Protein AF-A0A7S4T4J8-F1 (afdb_monomer)

Sequence (361 aa):
DRQTDRQGTCVLRQTPSAHAAMPSTQPLPSDLHEVLRLCRAPAPPPDGAPTLLSGGAWGVDAAFDAAMARYAPHGRCIHWSLEGCRGYAARPGGRVAVPEHLLAGLGDPHLKAAARQLRQSTPRTPDVLGLFRRNVLQALWAEAMFVVTWEDPQAAYPLRIGGGTKWAAQVYANRFQPLGAEPAESCRLWFYEVNSATWKRWEPLEQLWRDLEGPPLLQPGLTFAGIGTQTPPEHAVAAIDGLLASQSATHGRPQEQPSQGHPAPGTGCCGSAARGGDCLADAAAAGLCLARPAPRVADERLRRPADRAPGAGSCGGSAGGPDGRADAGGAGPRLPGPALSPDERPRRRWGRKSEAASTTG

Structure (mmCIF, N/CA/C/O backbone):
data_AF-A0A7S4T4J8-F1
#
_entry.id   AF-A0A7S4T4J8-F1
#
loop_
_atom_site.group_PDB
_atom_site.id
_atom_site.type_symbol
_atom_site.label_atom_id
_atom_site.label_alt_id
_atom_site.label_comp_id
_atom_site.label_asym_id
_atom_site.label_entity_id
_atom_site.label_seq_id
_atom_site.pdbx_PDB_ins_code
_atom_site.Cartn_x
_atom_site.Cartn_y
_atom_site.Cartn_z
_atom_site.occupancy
_atom_site.B_iso_or_equiv
_atom_site.auth_seq_id
_atom_site.auth_comp_id
_atom_site.auth_asym_id
_atom_site.auth_atom_id
_atom_site.pdbx_PDB_model_num
ATOM 1 N N . ASP A 1 1 ? 12.096 -27.253 -23.076 1.00 37.78 1 ASP A N 1
ATOM 2 C CA . ASP A 1 1 ? 13.255 -28.044 -22.606 1.00 37.78 1 ASP A CA 1
ATOM 3 C C . ASP A 1 1 ? 13.697 -27.646 -21.210 1.00 37.78 1 ASP A C 1
ATOM 5 O O . ASP A 1 1 ? 13.989 -26.478 -20.965 1.00 37.78 1 ASP A O 1
ATOM 9 N N . ARG A 1 2 ? 13.665 -28.601 -20.271 1.00 32.47 2 ARG A N 1
ATOM 10 C CA . ARG A 1 2 ? 14.032 -28.404 -18.860 1.00 32.47 2 ARG A CA 1
ATOM 11 C C . ARG A 1 2 ? 15.468 -28.875 -18.642 1.00 32.47 2 ARG A C 1
ATOM 13 O O . ARG A 1 2 ? 15.774 -30.024 -18.932 1.00 32.47 2 ARG A O 1
ATOM 20 N N . GLN A 1 3 ? 16.308 -28.015 -18.079 1.00 33.06 3 GLN A N 1
ATOM 21 C CA . GLN A 1 3 ? 17.607 -28.401 -17.537 1.00 33.06 3 GLN A CA 1
ATOM 22 C C . GLN A 1 3 ? 17.722 -27.781 -16.143 1.00 33.06 3 GLN A C 1
ATOM 24 O O . GLN A 1 3 ? 17.681 -26.563 -15.994 1.00 33.06 3 GLN A O 1
ATOM 29 N N . THR A 1 4 ? 17.767 -28.630 -15.123 1.00 31.08 4 THR A N 1
ATOM 30 C CA . THR A 1 4 ? 18.022 -28.263 -13.726 1.00 31.08 4 THR A CA 1
ATOM 31 C C . THR A 1 4 ? 19.523 -28.318 -13.470 1.00 31.08 4 THR A C 1
ATOM 33 O O . THR A 1 4 ? 20.151 -29.327 -13.793 1.00 31.08 4 THR A O 1
ATOM 36 N N . ASP A 1 5 ? 20.098 -27.262 -12.892 1.00 42.25 5 ASP A N 1
ATOM 37 C CA . ASP A 1 5 ? 21.466 -27.313 -12.368 1.00 42.25 5 ASP A CA 1
ATOM 38 C C . ASP A 1 5 ? 21.504 -27.985 -10.980 1.00 42.25 5 ASP A C 1
ATOM 40 O O . ASP A 1 5 ? 20.480 -28.136 -10.305 1.00 42.25 5 ASP A O 1
ATOM 44 N N . ARG A 1 6 ? 22.701 -28.427 -10.576 1.00 39.03 6 ARG A N 1
ATOM 45 C CA . ARG A 1 6 ? 22.960 -29.232 -9.370 1.00 39.03 6 ARG A CA 1
ATOM 46 C C . ARG A 1 6 ? 22.855 -28.470 -8.035 1.00 39.03 6 ARG A C 1
ATOM 48 O O . ARG A 1 6 ? 23.103 -29.080 -7.001 1.00 39.03 6 ARG A O 1
ATOM 55 N N . GLN A 1 7 ? 22.503 -27.185 -8.019 1.00 40.62 7 GLN A N 1
ATOM 56 C CA . GLN A 1 7 ? 22.444 -26.360 -6.803 1.00 40.62 7 GLN A CA 1
ATOM 57 C C . GLN A 1 7 ? 21.027 -25.931 -6.402 1.00 40.62 7 GLN A C 1
ATOM 59 O O . GLN A 1 7 ? 20.854 -25.277 -5.376 1.00 40.62 7 GLN A O 1
ATOM 64 N N . GLY A 1 8 ? 19.989 -26.303 -7.158 1.00 36.88 8 GLY A N 1
ATOM 65 C CA . GLY A 1 8 ? 18.605 -25.957 -6.801 1.00 36.88 8 GLY A CA 1
ATOM 66 C C . GLY A 1 8 ? 18.283 -24.458 -6.911 1.00 36.88 8 GLY A C 1
ATOM 67 O O . GLY A 1 8 ? 17.186 -24.036 -6.546 1.00 36.88 8 GLY A O 1
ATOM 68 N N . THR A 1 9 ? 19.198 -23.653 -7.454 1.00 33.94 9 THR A N 1
ATOM 69 C CA . THR A 1 9 ? 18.973 -22.249 -7.803 1.00 33.94 9 THR A CA 1
ATOM 70 C C . THR A 1 9 ? 18.298 -22.157 -9.168 1.00 33.94 9 THR A C 1
ATOM 72 O O . THR A 1 9 ? 18.858 -22.520 -10.200 1.00 33.94 9 THR A O 1
ATOM 75 N N . CYS A 1 10 ? 17.053 -21.682 -9.177 1.00 37.53 10 CYS A N 1
ATOM 76 C CA . CYS A 1 10 ? 16.269 -21.504 -10.393 1.00 37.53 10 CYS A CA 1
ATOM 77 C C . CYS A 1 10 ? 16.721 -20.236 -11.127 1.00 37.53 10 CYS A C 1
ATOM 79 O O . CYS A 1 10 ? 16.329 -19.130 -10.763 1.00 37.53 10 CYS A O 1
ATOM 81 N N . VAL A 1 11 ? 17.512 -20.398 -12.186 1.00 38.31 11 VAL A N 1
ATOM 82 C CA . VAL A 1 11 ? 17.754 -19.335 -13.166 1.00 38.31 11 VAL A CA 1
ATOM 83 C C . VAL A 1 11 ? 16.512 -19.229 -14.053 1.00 38.31 11 VAL A C 1
ATOM 85 O O . VAL A 1 11 ? 16.145 -20.187 -14.736 1.00 38.31 11 VAL A O 1
ATOM 88 N N . LEU A 1 12 ? 15.839 -18.076 -14.029 1.00 44.03 12 LEU A N 1
ATOM 89 C CA . LEU A 1 12 ? 14.790 -17.731 -14.990 1.00 44.03 12 LEU A CA 1
ATOM 90 C C . LEU A 1 12 ? 15.399 -17.770 -16.398 1.00 44.03 12 LEU A C 1
ATOM 92 O O . LEU A 1 12 ? 16.102 -16.849 -16.809 1.00 44.03 12 LEU A O 1
ATOM 96 N N . ARG A 1 13 ? 15.136 -18.841 -17.158 1.00 38.84 13 ARG A N 1
ATOM 97 C CA . ARG A 1 13 ? 15.303 -18.790 -18.612 1.00 38.84 13 ARG A CA 1
ATOM 98 C C . ARG A 1 13 ? 14.239 -17.837 -19.135 1.00 38.84 13 ARG A C 1
ATOM 100 O O . ARG A 1 13 ? 13.079 -18.218 -19.265 1.00 38.84 13 ARG A O 1
ATOM 107 N N . GLN A 1 14 ? 14.650 -16.605 -19.416 1.00 45.09 14 GLN A N 1
ATOM 108 C CA . GLN A 1 14 ? 13.909 -15.724 -20.301 1.00 45.09 14 GLN A CA 1
ATOM 109 C C . GLN A 1 14 ? 13.773 -16.458 -21.636 1.00 45.09 14 GLN A C 1
ATOM 111 O O . GLN A 1 14 ? 14.738 -16.607 -22.385 1.00 45.09 14 GLN A O 1
ATOM 116 N N . THR A 1 15 ? 12.587 -16.982 -21.925 1.00 40.97 15 THR A N 1
ATOM 117 C CA . THR A 1 15 ? 12.214 -17.212 -23.316 1.00 40.97 15 THR A CA 1
ATOM 118 C C . THR A 1 15 ? 12.241 -15.845 -23.993 1.00 40.97 15 THR A C 1
ATOM 120 O O . THR A 1 15 ? 11.668 -14.915 -23.417 1.00 40.97 15 THR A O 1
ATOM 123 N N . PRO A 1 16 ? 12.890 -15.680 -25.159 1.00 37.53 16 PRO A N 1
ATOM 124 C CA . PRO A 1 16 ? 12.732 -14.474 -25.954 1.00 37.53 16 PRO A CA 1
ATOM 125 C C . PRO A 1 16 ? 11.260 -14.412 -26.358 1.00 37.53 16 PRO A C 1
ATOM 127 O O . PRO A 1 16 ? 10.821 -15.036 -27.320 1.00 37.53 16 PRO A O 1
ATOM 130 N N . SER A 1 17 ? 10.473 -13.739 -25.524 1.00 42.75 17 SER A N 1
ATOM 131 C CA . SER A 1 17 ? 9.099 -13.403 -25.822 1.00 42.75 17 SER A CA 1
ATOM 132 C C . SER A 1 17 ? 9.178 -12.499 -27.037 1.00 42.75 17 SER A C 1
ATOM 134 O O . SER A 1 17 ? 9.844 -11.460 -26.998 1.00 42.75 17 SER A O 1
ATOM 136 N N . ALA A 1 18 ? 8.557 -12.931 -28.131 1.00 40.94 18 ALA A N 1
ATOM 137 C CA . ALA A 1 18 ? 8.296 -12.105 -29.293 1.00 40.94 18 ALA A CA 1
ATOM 138 C C . ALA A 1 18 ? 7.313 -10.999 -28.875 1.00 40.94 18 ALA A C 1
ATOM 140 O O . ALA A 1 18 ? 6.140 -11.004 -29.235 1.00 40.94 18 ALA A O 1
ATOM 141 N N . HIS A 1 19 ? 7.779 -10.064 -28.049 1.00 46.22 19 HIS A N 1
ATOM 142 C CA . HIS A 1 19 ? 7.088 -8.823 -27.789 1.00 46.22 19 HIS A CA 1
ATOM 143 C C . HIS A 1 19 ? 7.192 -8.021 -29.076 1.00 46.22 19 HIS A C 1
ATOM 145 O O . HIS A 1 19 ? 8.169 -7.312 -29.310 1.00 46.22 19 HIS A O 1
ATOM 151 N N . ALA A 1 20 ? 6.173 -8.159 -29.925 1.00 45.38 20 ALA A N 1
ATOM 152 C CA . ALA A 1 20 ? 5.811 -7.097 -30.839 1.00 45.38 20 ALA A CA 1
ATOM 153 C C . ALA A 1 20 ? 5.780 -5.816 -30.000 1.00 45.38 20 ALA A C 1
ATOM 155 O O . ALA A 1 20 ? 4.961 -5.691 -29.085 1.00 45.38 20 ALA A O 1
ATOM 156 N N . ALA A 1 21 ? 6.750 -4.930 -30.230 1.00 48.53 21 ALA A N 1
ATOM 157 C CA . ALA A 1 21 ? 6.766 -3.621 -29.613 1.00 48.53 21 ALA A CA 1
ATOM 158 C C . ALA A 1 21 ? 5.431 -2.970 -29.977 1.00 48.53 21 ALA A C 1
ATOM 160 O O . ALA A 1 21 ? 5.180 -2.670 -31.144 1.00 48.53 21 ALA A O 1
ATOM 161 N N . MET A 1 22 ? 4.540 -2.844 -28.992 1.00 49.28 22 MET A N 1
ATOM 162 C CA . MET A 1 22 ? 3.308 -2.090 -29.164 1.00 49.28 22 MET A CA 1
ATOM 163 C C . MET A 1 22 ? 3.699 -0.703 -29.687 1.00 49.28 22 MET A C 1
ATOM 165 O O . MET A 1 22 ? 4.666 -0.122 -29.179 1.00 49.28 22 MET A O 1
ATOM 169 N N . PRO A 1 23 ? 3.005 -0.175 -30.707 1.00 49.34 23 PRO A N 1
ATOM 170 C CA . PRO A 1 23 ? 3.284 1.157 -31.210 1.00 49.34 23 PRO A CA 1
ATOM 171 C C . PRO A 1 23 ? 3.211 2.147 -30.043 1.00 49.34 23 PRO A C 1
ATOM 173 O O . PRO A 1 23 ? 2.232 2.182 -29.299 1.00 49.34 23 PRO A O 1
ATOM 176 N N . SER A 1 24 ? 4.289 2.914 -29.888 1.00 58.78 24 SER A N 1
ATOM 177 C CA . SER A 1 24 ? 4.628 3.850 -28.803 1.00 58.78 24 SER A CA 1
ATOM 178 C C . SER A 1 24 ? 3.609 4.986 -28.549 1.00 58.78 24 SER A C 1
ATOM 180 O O . SER A 1 24 ? 3.944 5.977 -27.906 1.00 58.78 24 SER A O 1
ATOM 182 N N . THR A 1 25 ? 2.388 4.903 -29.074 1.00 71.19 25 THR A N 1
ATOM 183 C CA . THR A 1 25 ? 1.441 6.021 -29.162 1.00 71.19 25 THR A CA 1
ATOM 184 C C . THR A 1 25 ? 0.118 5.799 -28.440 1.00 71.19 25 THR A C 1
ATOM 186 O O . THR A 1 25 ? -0.669 6.740 -28.367 1.00 71.19 25 THR A O 1
ATOM 189 N N . GLN A 1 26 ? -0.161 4.609 -27.896 1.00 74.94 26 GLN A N 1
ATOM 190 C CA . GLN A 1 26 ? -1.376 4.449 -27.095 1.00 74.94 26 GLN A CA 1
ATOM 191 C C . GLN A 1 26 ? -1.215 5.143 -25.733 1.00 74.94 26 GLN A C 1
ATOM 193 O O . GLN A 1 26 ? -0.198 4.928 -25.065 1.00 74.94 26 GLN A O 1
ATOM 198 N N . PRO A 1 27 ? -2.182 5.985 -25.321 1.00 85.94 27 PRO A N 1
ATOM 199 C CA . PRO A 1 27 ? -2.149 6.615 -24.009 1.00 85.94 27 PRO A CA 1
ATOM 200 C C . PRO A 1 27 ? -2.175 5.544 -22.915 1.00 85.94 27 PRO A C 1
ATOM 202 O O . PRO A 1 27 ? -2.799 4.493 -23.069 1.00 85.94 27 PRO A O 1
ATOM 205 N N . LEU A 1 28 ? -1.470 5.806 -21.813 1.00 89.19 28 LEU A N 1
ATOM 206 C CA . LEU A 1 28 ? -1.550 4.946 -20.636 1.00 89.19 28 LEU A CA 1
ATOM 207 C C . LEU A 1 28 ? -2.950 5.048 -20.022 1.00 89.19 28 LEU A C 1
ATOM 209 O O . LEU A 1 28 ? -3.524 6.140 -20.026 1.00 89.19 28 LEU A O 1
ATOM 213 N N . PRO A 1 29 ? -3.478 3.941 -19.478 1.00 92.31 29 PRO A N 1
ATOM 214 C CA . PRO A 1 29 ? -4.808 3.937 -18.902 1.00 92.31 29 PRO A CA 1
ATOM 215 C C . PRO A 1 29 ? -4.882 4.869 -17.692 1.00 92.31 29 PRO A C 1
ATOM 217 O O . PRO A 1 29 ? -3.972 4.881 -16.857 1.00 92.31 29 PRO A O 1
ATOM 220 N N . SER A 1 30 ? -5.961 5.645 -17.598 1.00 90.31 30 SER A N 1
ATOM 221 C CA . SER A 1 30 ? -6.116 6.668 -16.553 1.00 90.31 30 SER A CA 1
ATOM 222 C C . SER A 1 30 ? -6.808 6.166 -15.288 1.00 90.31 30 SER A C 1
ATOM 224 O O . SER A 1 30 ? -6.701 6.805 -14.244 1.00 90.31 30 SER A O 1
ATOM 226 N N . ASP A 1 31 ? -7.502 5.028 -15.355 1.00 93.31 31 ASP A N 1
ATOM 227 C CA . ASP A 1 31 ? -8.278 4.491 -14.238 1.00 93.31 31 ASP A CA 1
ATOM 228 C C . ASP A 1 31 ? -8.208 2.957 -14.116 1.00 93.31 31 ASP A C 1
ATOM 230 O O . ASP A 1 31 ? -7.714 2.238 -14.992 1.00 93.31 31 ASP A O 1
ATOM 234 N N . LEU A 1 32 ? -8.706 2.457 -12.981 1.00 93.56 32 LEU A N 1
ATOM 235 C CA . LEU A 1 32 ? -8.705 1.037 -12.638 1.00 93.56 32 LEU A CA 1
ATOM 236 C C . LEU A 1 32 ? -9.533 0.184 -13.610 1.00 93.56 32 LEU A C 1
ATOM 238 O O . LEU A 1 32 ? -9.128 -0.934 -13.928 1.00 93.56 32 LEU A O 1
ATOM 242 N N . HIS A 1 33 ? -10.681 0.676 -14.081 1.00 93.88 33 HIS A N 1
ATOM 243 C CA . HIS A 1 33 ? -11.556 -0.085 -14.976 1.00 93.88 33 HIS A CA 1
ATOM 244 C C . HIS A 1 33 ? -10.876 -0.317 -16.319 1.00 93.88 33 HIS A C 1
ATOM 246 O O . HIS A 1 33 ? -10.917 -1.428 -16.853 1.00 93.88 33 HIS A O 1
ATOM 252 N N . GLU A 1 34 ? -10.202 0.706 -16.841 1.00 94.44 34 GLU A N 1
ATOM 253 C CA . GLU A 1 34 ? -9.448 0.591 -18.078 1.00 94.44 34 GLU A CA 1
ATOM 254 C C . GLU A 1 34 ? -8.291 -0.405 -17.946 1.00 94.44 34 GLU A C 1
ATOM 256 O O . GLU A 1 34 ? -8.119 -1.263 -18.816 1.00 94.44 34 GLU A O 1
ATOM 261 N N . VAL A 1 35 ? -7.546 -0.371 -16.837 1.00 93.94 35 VAL A N 1
ATOM 262 C CA . VAL A 1 35 ? -6.476 -1.349 -16.586 1.00 93.94 35 VAL A CA 1
ATOM 263 C C . VAL A 1 35 ? -7.014 -2.767 -16.494 1.00 93.94 35 VAL A C 1
ATOM 265 O O . VAL A 1 35 ? -6.452 -3.671 -17.115 1.00 93.94 35 VAL A O 1
ATOM 268 N N . LEU A 1 36 ? -8.109 -2.980 -15.763 1.00 94.69 36 LEU A N 1
ATOM 269 C CA . LEU A 1 36 ? -8.725 -4.300 -15.653 1.00 94.69 36 LEU A CA 1
ATOM 270 C C . LEU A 1 36 ? -9.206 -4.796 -17.018 1.00 94.69 36 LEU A C 1
ATOM 272 O O . LEU A 1 36 ? -8.927 -5.939 -17.375 1.00 94.69 36 LEU A O 1
ATOM 276 N N . ARG A 1 37 ? -9.816 -3.926 -17.831 1.00 95.25 37 ARG A N 1
ATOM 277 C CA . ARG A 1 37 ? -10.210 -4.239 -19.211 1.00 95.25 37 ARG A CA 1
ATOM 278 C C . ARG A 1 37 ? -9.008 -4.655 -20.063 1.00 95.25 37 ARG A C 1
ATOM 280 O O . ARG A 1 37 ? -9.075 -5.681 -20.740 1.00 95.25 37 ARG A O 1
ATOM 287 N N . LEU A 1 38 ? -7.906 -3.903 -20.017 1.00 93.25 38 LEU A N 1
ATOM 288 C CA . LEU A 1 38 ? -6.674 -4.221 -20.752 1.00 93.25 38 LEU A CA 1
ATOM 289 C C . LEU A 1 38 ? -6.037 -5.538 -20.282 1.00 93.25 38 LEU A C 1
ATOM 291 O O . LEU A 1 38 ? -5.516 -6.296 -21.099 1.00 93.25 38 LEU A O 1
ATOM 295 N N . CYS A 1 39 ? -6.143 -5.852 -18.989 1.00 92.06 39 CYS A N 1
ATOM 296 C CA . CYS A 1 39 ? -5.683 -7.117 -18.411 1.00 92.06 39 CYS A CA 1
ATOM 297 C C . CYS A 1 39 ? -6.692 -8.269 -18.574 1.00 92.06 39 CYS A C 1
ATOM 299 O O . CYS A 1 39 ? -6.427 -9.375 -18.104 1.00 92.06 39 CYS A O 1
ATOM 301 N N . ARG A 1 40 ? -7.848 -8.032 -19.215 1.00 93.56 40 ARG A N 1
ATOM 302 C CA . ARG A 1 40 ? -8.964 -8.993 -19.338 1.00 93.56 40 ARG A CA 1
ATOM 303 C C . ARG A 1 40 ? -9.450 -9.527 -17.985 1.00 93.56 40 ARG A C 1
ATOM 305 O O . ARG A 1 40 ? -9.880 -10.672 -17.872 1.00 93.56 40 ARG A O 1
ATOM 312 N N . ALA A 1 41 ? -9.372 -8.690 -16.959 1.00 91.69 41 ALA A N 1
ATOM 313 C CA . ALA A 1 41 ? -9.894 -8.961 -15.635 1.00 91.69 41 ALA A CA 1
ATOM 314 C C . ALA A 1 41 ? -11.319 -8.398 -15.511 1.00 91.69 41 ALA A C 1
ATOM 316 O O . ALA A 1 41 ? -11.619 -7.350 -16.088 1.00 91.69 41 ALA A O 1
ATOM 317 N N . PRO A 1 42 ? -12.213 -9.052 -14.751 1.00 89.00 42 PRO A N 1
ATOM 318 C CA . PRO A 1 42 ? -13.559 -8.524 -14.581 1.00 89.00 42 PRO A CA 1
ATOM 319 C C . PRO A 1 42 ? -13.538 -7.195 -13.801 1.00 89.00 42 PRO A C 1
ATOM 321 O O . PRO A 1 42 ? -12.675 -6.998 -12.945 1.00 89.00 42 PRO A O 1
ATOM 324 N N . ALA A 1 43 ? -14.489 -6.298 -14.065 1.00 88.56 43 ALA A N 1
ATOM 325 C CA . ALA A 1 43 ? -14.596 -4.999 -13.388 1.00 88.56 43 ALA A CA 1
ATOM 326 C C . ALA A 1 43 ? -14.864 -5.150 -11.875 1.00 88.56 43 ALA A C 1
ATOM 328 O O . ALA A 1 43 ? -15.374 -6.199 -11.478 1.00 88.56 43 ALA A O 1
ATOM 329 N N . PRO A 1 44 ? -14.543 -4.157 -11.024 1.00 85.69 44 PRO A N 1
ATOM 330 C CA . PRO A 1 44 ? -14.920 -4.172 -9.610 1.00 85.69 44 PRO A CA 1
ATOM 331 C C . PRO A 1 44 ? -16.440 -4.379 -9.433 1.00 85.69 44 PRO A C 1
ATOM 333 O O . PRO A 1 44 ? -17.206 -4.079 -10.352 1.00 85.69 44 PRO A O 1
ATOM 336 N N . PRO A 1 45 ? -16.893 -4.937 -8.296 1.00 85.81 45 PRO A N 1
ATOM 337 C CA . PRO A 1 45 ? -18.316 -5.124 -8.035 1.00 85.81 45 PRO A CA 1
ATOM 338 C C . PRO A 1 45 ? -19.056 -3.771 -8.076 1.00 85.81 45 PRO A C 1
ATOM 340 O O . PRO A 1 45 ? -18.557 -2.803 -7.503 1.00 85.81 45 PRO A O 1
ATOM 343 N N . PRO A 1 46 ? -20.231 -3.690 -8.728 1.00 72.62 46 PRO A N 1
ATOM 344 C CA . PRO A 1 46 ? -20.991 -2.442 -8.844 1.00 72.62 46 PRO A CA 1
ATOM 345 C C . PRO A 1 46 ? -21.677 -2.009 -7.531 1.00 72.62 46 PRO A C 1
ATOM 347 O O . PRO A 1 46 ? -22.046 -0.845 -7.397 1.00 72.62 46 PRO A O 1
ATOM 350 N N . ASP A 1 47 ? -21.816 -2.916 -6.555 1.00 69.62 47 ASP A N 1
ATOM 351 C CA . ASP A 1 47 ? -22.771 -2.787 -5.446 1.00 69.62 47 ASP A CA 1
ATOM 352 C C . ASP A 1 47 ? -22.105 -2.689 -4.070 1.00 69.62 47 ASP A C 1
ATOM 354 O O . ASP A 1 47 ? -22.056 -3.691 -3.363 1.00 69.62 47 ASP A O 1
ATOM 358 N N . GLY A 1 48 ? -21.596 -1.518 -3.659 1.00 80.00 48 GLY A N 1
ATOM 359 C CA . GLY A 1 48 ? -21.243 -1.218 -2.251 1.00 80.00 48 GLY A CA 1
ATOM 360 C C . GLY A 1 48 ? -20.332 -2.231 -1.530 1.00 80.00 48 GLY A C 1
ATOM 361 O O . GLY A 1 48 ? -20.152 -2.161 -0.314 1.00 80.00 48 GLY A O 1
ATOM 362 N N . ALA A 1 49 ? -19.755 -3.178 -2.263 1.00 89.94 49 ALA A N 1
ATOM 363 C CA . ALA A 1 49 ? -18.992 -4.293 -1.759 1.00 89.94 49 ALA A CA 1
ATOM 364 C C . ALA A 1 49 ? -17.518 -3.907 -1.832 1.00 89.94 49 ALA A C 1
ATOM 366 O O . ALA A 1 49 ? -17.068 -3.369 -2.847 1.00 89.94 49 ALA A O 1
ATOM 367 N N . PRO A 1 50 ? -16.746 -4.158 -0.768 1.00 94.06 50 PRO A N 1
ATOM 368 C CA . PRO A 1 50 ? -15.369 -3.709 -0.728 1.00 94.06 50 PRO A CA 1
ATOM 369 C C . PRO A 1 50 ? -14.526 -4.428 -1.785 1.00 94.06 50 PRO A C 1
ATOM 371 O O . PRO A 1 50 ? -14.737 -5.608 -2.086 1.00 94.06 50 PRO A O 1
ATOM 374 N N . THR A 1 51 ? -13.525 -3.724 -2.309 1.00 96.06 51 THR A N 1
ATOM 375 C CA . THR A 1 51 ? -12.535 -4.287 -3.232 1.00 96.06 51 THR A CA 1
ATOM 376 C C . THR A 1 51 ? -11.145 -4.216 -2.616 1.00 96.06 51 THR A C 1
ATOM 378 O O . THR A 1 51 ? -10.637 -3.134 -2.353 1.00 96.06 51 THR A O 1
ATOM 381 N N . LEU A 1 52 ? -10.499 -5.364 -2.420 1.00 97.44 52 LEU A N 1
ATOM 382 C CA . LEU A 1 52 ? -9.108 -5.463 -1.987 1.00 97.44 52 LEU A CA 1
ATOM 383 C C . LEU A 1 52 ? -8.166 -5.459 -3.199 1.00 97.44 52 LEU A C 1
ATOM 385 O O . LEU A 1 52 ? -8.203 -6.374 -4.020 1.00 97.44 52 LEU A O 1
ATOM 389 N N . LEU A 1 53 ? -7.251 -4.494 -3.252 1.00 97.75 53 LEU A N 1
ATOM 390 C CA . LEU A 1 53 ? -6.095 -4.456 -4.145 1.00 97.75 53 LEU A CA 1
ATOM 391 C C . LEU A 1 53 ? -4.869 -5.044 -3.426 1.00 97.75 53 LEU A C 1
ATOM 393 O O . LEU A 1 53 ? -4.316 -4.473 -2.485 1.00 97.75 53 LEU A O 1
ATOM 397 N N . SER A 1 54 ? -4.419 -6.205 -3.879 1.00 96.62 54 SER A N 1
ATOM 398 C CA . SER A 1 54 ? -3.333 -6.984 -3.278 1.00 96.62 54 SER A CA 1
ATOM 399 C C . SER A 1 54 ? -2.358 -7.431 -4.377 1.00 96.62 54 SER A C 1
ATOM 401 O O . SER A 1 54 ? -2.663 -7.289 -5.559 1.00 96.62 54 SER A O 1
ATOM 403 N N . GLY A 1 55 ? -1.177 -7.961 -4.054 1.00 94.88 55 GLY A N 1
ATOM 404 C CA . GLY A 1 55 ? -0.421 -8.757 -5.036 1.00 94.88 55 GLY A CA 1
ATOM 405 C C . GLY A 1 55 ? -0.447 -10.248 -4.777 1.00 94.88 55 GLY A C 1
ATOM 406 O O . GLY A 1 55 ? 0.253 -10.998 -5.455 1.00 94.88 55 GLY A O 1
ATOM 407 N N . GLY A 1 56 ? -1.240 -10.684 -3.798 1.00 93.38 56 GLY A N 1
ATOM 408 C CA . GLY A 1 56 ? -1.475 -12.093 -3.510 1.00 93.38 56 GLY A CA 1
ATOM 409 C C . GLY A 1 56 ? -0.234 -12.846 -3.038 1.00 93.38 56 GLY A C 1
ATOM 410 O O . GLY A 1 56 ? -0.172 -14.064 -3.197 1.00 93.38 56 GLY A O 1
ATOM 411 N N . ALA A 1 57 ? 0.762 -12.140 -2.497 1.00 93.25 57 ALA A N 1
ATOM 412 C CA . ALA A 1 57 ? 1.944 -12.753 -1.904 1.00 93.25 57 ALA A CA 1
ATOM 413 C C . ALA A 1 57 ? 1.622 -13.423 -0.553 1.00 93.25 57 ALA A C 1
ATOM 415 O O . ALA A 1 57 ? 0.534 -13.275 0.002 1.00 93.25 57 ALA A O 1
ATOM 416 N N . TRP A 1 58 ? 2.591 -14.152 -0.003 1.00 94.38 58 TRP A N 1
ATOM 417 C CA . TRP A 1 58 ? 2.533 -14.629 1.381 1.00 94.38 58 TRP A CA 1
ATOM 418 C C . TRP A 1 58 ? 2.515 -13.471 2.390 1.00 94.38 58 TRP A C 1
ATOM 420 O O . TRP A 1 58 ? 2.951 -12.357 2.091 1.00 94.38 58 TRP A O 1
ATOM 430 N N . GLY A 1 59 ? 2.064 -13.765 3.609 1.00 96.50 59 GLY A N 1
ATOM 431 C CA . GLY A 1 59 ? 2.031 -12.814 4.715 1.00 96.50 59 GLY A CA 1
ATOM 432 C C . GLY A 1 59 ? 0.802 -11.920 4.677 1.00 96.50 59 GLY A C 1
ATOM 433 O O . GLY A 1 59 ? -0.317 -12.415 4.573 1.00 96.50 59 GLY A O 1
ATOM 434 N N . VAL A 1 60 ? 1.007 -10.607 4.781 1.00 97.94 60 VAL A N 1
ATOM 435 C CA . VAL A 1 60 ? -0.086 -9.629 4.905 1.00 97.94 60 VAL A CA 1
ATOM 436 C C . VAL A 1 60 ? -1.047 -9.665 3.713 1.00 97.94 60 VAL A C 1
ATOM 438 O O . VAL A 1 60 ? -2.257 -9.629 3.919 1.00 97.94 60 VAL A O 1
ATOM 441 N N . ASP A 1 61 ? -0.542 -9.813 2.485 1.00 97.31 61 ASP A N 1
ATOM 442 C CA . ASP A 1 61 ? -1.375 -9.920 1.278 1.00 97.31 61 ASP A CA 1
ATOM 443 C C . ASP A 1 61 ? -2.370 -11.100 1.371 1.00 97.31 61 ASP A C 1
ATOM 445 O O . ASP A 1 61 ? -3.540 -10.946 1.014 1.00 97.31 61 ASP A O 1
ATOM 449 N N . ALA A 1 62 ? -1.921 -12.258 1.871 1.00 96.75 62 ALA A N 1
ATOM 450 C CA . ALA A 1 62 ? -2.753 -13.445 2.081 1.00 96.75 62 ALA A CA 1
ATOM 451 C C . ALA A 1 62 ? -3.681 -13.305 3.300 1.00 96.75 62 ALA A C 1
ATOM 453 O O . ALA A 1 62 ? -4.816 -13.776 3.258 1.00 96.75 62 ALA A O 1
ATOM 454 N N . ALA A 1 63 ? -3.231 -12.634 4.365 1.00 97.94 63 ALA A N 1
ATOM 455 C CA . ALA A 1 63 ? -4.053 -12.368 5.545 1.00 97.94 63 ALA A CA 1
ATOM 456 C C . ALA A 1 63 ? -5.259 -11.476 5.205 1.00 97.94 63 ALA A C 1
ATOM 458 O O . ALA A 1 63 ? -6.383 -11.806 5.570 1.00 97.94 63 ALA A O 1
ATOM 459 N N . PHE A 1 64 ? -5.057 -10.403 4.432 1.00 97.88 64 PHE A N 1
ATOM 460 C CA . PHE A 1 64 ? -6.162 -9.575 3.939 1.00 97.88 64 PHE A CA 1
ATOM 461 C C . PHE A 1 64 ? -7.113 -10.350 3.022 1.00 97.88 64 PHE A C 1
ATOM 463 O O . PHE A 1 64 ? -8.325 -10.179 3.126 1.00 97.88 64 PHE A O 1
ATOM 470 N N . ASP A 1 65 ? -6.595 -11.216 2.143 1.00 96.88 65 ASP A N 1
ATOM 471 C CA . ASP A 1 65 ? -7.444 -12.057 1.290 1.00 96.88 65 ASP A CA 1
ATOM 472 C C . ASP A 1 65 ? -8.318 -13.020 2.110 1.00 96.88 65 ASP A C 1
ATOM 474 O O . ASP A 1 65 ? -9.516 -13.158 1.849 1.00 96.88 65 ASP A O 1
ATOM 478 N N . ALA A 1 66 ? -7.736 -13.649 3.135 1.00 96.88 66 ALA A N 1
ATOM 479 C CA . ALA A 1 66 ? -8.454 -14.529 4.049 1.00 96.88 66 ALA A CA 1
ATOM 480 C C . ALA A 1 66 ? -9.510 -13.769 4.870 1.00 96.88 66 ALA A C 1
ATOM 482 O O . ALA A 1 66 ? -10.642 -14.242 4.997 1.00 96.88 66 ALA A O 1
ATOM 483 N N . ALA A 1 67 ? -9.176 -12.578 5.374 1.00 96.56 67 ALA A N 1
ATOM 484 C CA . ALA A 1 67 ? -10.110 -11.720 6.100 1.00 96.56 67 ALA A CA 1
ATOM 485 C C . ALA A 1 67 ? -11.277 -11.270 5.205 1.00 96.56 67 ALA A C 1
ATOM 487 O O . ALA A 1 67 ? -12.436 -11.364 5.609 1.00 96.56 67 ALA A O 1
ATOM 488 N N . MET A 1 68 ? -11.000 -10.868 3.959 1.00 95.50 68 MET A N 1
ATOM 489 C CA . MET A 1 68 ? -12.033 -10.553 2.966 1.00 95.50 68 MET A CA 1
ATOM 490 C C . MET A 1 68 ? -12.977 -11.737 2.747 1.00 95.50 68 MET A C 1
ATOM 492 O O . MET A 1 68 ? -14.190 -11.565 2.796 1.00 95.50 68 MET A O 1
ATOM 496 N N . ALA A 1 69 ? -12.445 -12.952 2.576 1.00 94.81 69 ALA A N 1
ATOM 497 C CA . ALA A 1 69 ? -13.265 -14.152 2.406 1.00 94.81 69 ALA A CA 1
ATOM 498 C C . ALA A 1 69 ? -14.207 -14.412 3.594 1.00 94.81 69 ALA A C 1
ATOM 500 O O . ALA A 1 69 ? -15.317 -14.902 3.400 1.00 94.81 69 ALA A O 1
ATOM 501 N N . ARG A 1 70 ? -13.755 -14.101 4.814 1.00 95.31 70 ARG A N 1
ATOM 502 C CA . ARG A 1 70 ? -14.491 -14.377 6.051 1.00 95.31 70 ARG A CA 1
ATOM 503 C C . ARG A 1 70 ? -15.546 -13.318 6.371 1.00 95.31 70 ARG A C 1
ATOM 505 O O . ARG A 1 70 ? -16.645 -13.672 6.782 1.00 95.31 70 ARG A O 1
ATOM 512 N N . TYR A 1 71 ? -15.210 -12.042 6.205 1.00 94.06 71 TYR A N 1
ATOM 513 C CA . TYR A 1 71 ? -16.015 -10.920 6.711 1.00 94.06 71 TYR A CA 1
ATOM 514 C C . TYR A 1 71 ? -16.717 -10.117 5.611 1.00 94.06 71 TYR A C 1
ATOM 516 O O . TYR A 1 71 ? -17.700 -9.427 5.880 1.00 94.06 71 TYR A O 1
ATOM 524 N N . ALA A 1 72 ? -16.246 -10.227 4.369 1.00 92.00 72 ALA A N 1
ATOM 525 C CA . ALA A 1 72 ? -16.822 -9.567 3.205 1.00 92.00 72 ALA A CA 1
ATOM 526 C C . ALA A 1 72 ? -16.963 -10.564 2.037 1.00 92.00 72 ALA A C 1
ATOM 528 O O . ALA A 1 72 ? -16.333 -10.381 0.995 1.00 92.00 72 ALA A O 1
ATOM 529 N N . PRO A 1 73 ? -17.787 -11.623 2.175 1.00 90.62 73 PRO A N 1
ATOM 530 C CA . PRO A 1 73 ? -17.888 -12.689 1.173 1.00 90.62 73 PRO A CA 1
ATOM 531 C C . PRO A 1 73 ? -18.411 -12.212 -0.192 1.00 90.62 73 PRO A C 1
ATOM 533 O O . PRO A 1 73 ? -18.134 -12.847 -1.206 1.00 90.62 73 PRO A O 1
ATOM 536 N N . HIS A 1 74 ? -19.139 -11.091 -0.229 1.00 90.25 74 HIS A N 1
ATOM 537 C CA . HIS A 1 74 ? -19.572 -10.421 -1.464 1.00 90.25 74 HIS A CA 1
ATOM 538 C C . HIS A 1 74 ? -18.536 -9.426 -2.009 1.00 90.25 74 HIS A C 1
ATOM 540 O O . HIS A 1 74 ? -18.675 -8.932 -3.125 1.00 90.25 74 HIS A O 1
ATOM 546 N N . GLY A 1 75 ? -17.507 -9.120 -1.217 1.00 92.38 75 GLY A N 1
ATOM 547 C CA . GLY A 1 75 ? -16.381 -8.298 -1.622 1.00 92.38 75 GLY A CA 1
ATOM 548 C C . GLY A 1 75 ? -15.481 -9.023 -2.613 1.00 92.38 75 GLY A C 1
ATOM 549 O O . GLY A 1 75 ? -15.545 -10.241 -2.803 1.00 92.38 75 GLY A O 1
ATOM 550 N N . ARG A 1 76 ? -14.602 -8.257 -3.250 1.00 93.94 76 ARG A N 1
ATOM 551 C CA . ARG A 1 76 ? -13.730 -8.769 -4.300 1.00 93.94 76 ARG 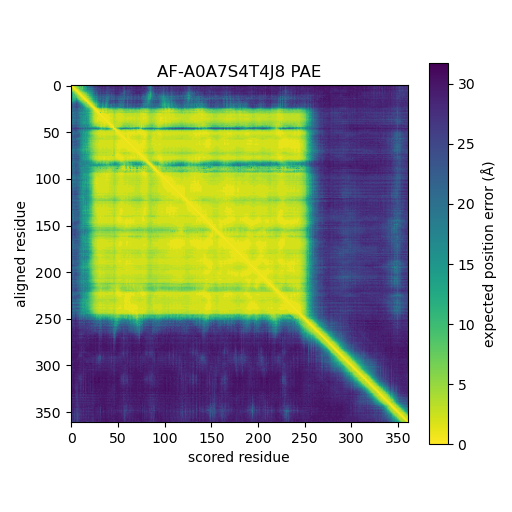A CA 1
ATOM 552 C C . ARG A 1 76 ? -12.263 -8.555 -3.984 1.00 93.94 76 ARG A C 1
ATOM 554 O O . ARG A 1 76 ? -11.878 -7.494 -3.520 1.00 93.94 76 ARG A O 1
ATOM 561 N N . CYS A 1 77 ? -11.430 -9.531 -4.328 1.00 96.06 77 CYS A N 1
ATOM 562 C CA . CYS A 1 77 ? -9.980 -9.385 -4.292 1.00 96.06 77 CYS A CA 1
ATOM 563 C C . CYS A 1 77 ? -9.408 -9.325 -5.712 1.00 96.06 77 CYS A C 1
ATOM 565 O O . CYS A 1 77 ? -9.761 -10.136 -6.571 1.00 96.06 77 CYS A O 1
ATOM 567 N N . ILE A 1 78 ? -8.521 -8.364 -5.949 1.00 96.50 78 ILE A N 1
ATOM 568 C CA . ILE A 1 78 ? -7.736 -8.196 -7.170 1.00 96.50 78 ILE A CA 1
ATOM 569 C C . ILE A 1 78 ? -6.272 -8.356 -6.771 1.00 96.50 78 ILE A C 1
ATOM 571 O O . ILE A 1 78 ? -5.711 -7.517 -6.066 1.00 96.50 78 ILE A O 1
ATOM 575 N N . HIS A 1 79 ? -5.656 -9.450 -7.207 1.00 95.88 79 HIS A N 1
ATOM 576 C CA . HIS A 1 79 ? -4.267 -9.779 -6.922 1.00 95.88 79 HIS A CA 1
ATOM 577 C C . HIS A 1 79 ? -3.403 -9.531 -8.156 1.00 95.88 79 HIS A C 1
ATOM 579 O O . HIS A 1 79 ? -3.312 -10.380 -9.048 1.00 95.88 79 HIS A O 1
ATOM 585 N N . TRP A 1 80 ? -2.751 -8.372 -8.197 1.00 94.81 80 TRP A N 1
ATOM 586 C CA . TRP A 1 80 ? -1.823 -8.008 -9.262 1.00 94.81 80 TRP A CA 1
ATOM 587 C C . TRP A 1 80 ? -0.635 -8.966 -9.279 1.00 94.81 80 TRP A C 1
ATOM 589 O O . TRP A 1 80 ? 0.105 -9.089 -8.303 1.00 94.81 80 TRP A O 1
ATOM 599 N N . SER A 1 81 ? -0.438 -9.647 -10.400 1.00 90.69 81 SER A N 1
ATOM 600 C CA . SER A 1 81 ? 0.569 -10.686 -10.547 1.00 90.69 81 SER A CA 1
ATOM 601 C C . SER A 1 81 ? 1.456 -10.414 -11.751 1.00 90.69 81 SER A C 1
ATOM 603 O O . SER A 1 81 ? 0.983 -10.016 -12.815 1.00 90.69 81 SER A O 1
ATOM 605 N N . LEU A 1 82 ? 2.750 -10.672 -11.574 1.00 85.69 82 LEU A N 1
ATOM 606 C CA . LEU A 1 82 ? 3.701 -10.719 -12.675 1.00 85.69 82 LEU A CA 1
ATOM 607 C C . LEU A 1 82 ? 3.516 -12.039 -13.428 1.00 85.69 82 LEU A C 1
ATOM 609 O O . LEU A 1 82 ? 3.333 -13.103 -12.817 1.00 85.69 82 LEU A O 1
ATOM 613 N N . GLU A 1 83 ? 3.567 -11.973 -14.751 1.00 74.06 83 GLU A N 1
ATOM 614 C CA . GLU A 1 83 ? 3.517 -13.160 -15.594 1.00 74.06 83 GLU A CA 1
ATOM 615 C C . GLU A 1 83 ? 4.676 -14.111 -15.236 1.00 74.06 83 GLU A C 1
ATOM 617 O O . GLU A 1 83 ? 5.821 -13.698 -15.074 1.00 74.06 83 GLU A O 1
ATOM 622 N N . GLY A 1 84 ? 4.374 -15.395 -15.014 1.00 68.31 84 GLY A N 1
ATOM 623 C CA . GLY A 1 84 ? 5.386 -16.405 -14.671 1.00 68.31 84 GLY A CA 1
ATOM 624 C C . GLY A 1 84 ? 5.948 -16.371 -13.238 1.00 68.31 84 GLY A C 1
ATOM 625 O O . GLY A 1 84 ? 6.731 -17.257 -12.887 1.00 68.31 84 GLY A O 1
ATOM 626 N N . CYS A 1 85 ? 5.544 -15.430 -12.374 1.00 67.50 85 CYS A N 1
ATOM 627 C CA . CYS A 1 85 ? 6.041 -15.391 -10.994 1.00 67.50 85 CYS A CA 1
ATOM 628 C C . CYS A 1 85 ? 5.554 -16.579 -10.146 1.00 67.50 85 CYS A C 1
ATOM 630 O O . CYS A 1 85 ? 4.363 -16.904 -10.105 1.00 67.50 85 CYS A O 1
ATOM 632 N N . ARG A 1 86 ? 6.497 -17.182 -9.409 1.00 63.03 86 ARG A N 1
ATOM 633 C CA . ARG A 1 86 ? 6.252 -18.145 -8.323 1.00 63.03 86 ARG A CA 1
ATOM 634 C C . ARG A 1 86 ? 6.167 -17.379 -6.996 1.00 63.03 86 ARG A C 1
ATOM 636 O O . ARG A 1 86 ? 6.864 -16.386 -6.832 1.00 63.03 86 ARG A O 1
ATOM 643 N N . GLY A 1 87 ? 5.331 -17.826 -6.057 1.00 69.12 87 GLY A N 1
ATOM 644 C CA . GLY A 1 87 ? 5.144 -17.149 -4.757 1.00 69.12 87 GLY A CA 1
ATOM 645 C C . GLY A 1 87 ? 3.771 -16.503 -4.543 1.00 69.12 87 GLY A C 1
ATOM 646 O O . GLY A 1 87 ? 3.633 -15.633 -3.689 1.00 69.12 87 GLY A O 1
ATOM 647 N N . TYR A 1 88 ? 2.771 -16.934 -5.310 1.00 81.00 88 TYR A N 1
ATOM 648 C CA . TYR A 1 88 ? 1.368 -16.584 -5.107 1.00 81.00 88 TYR A CA 1
ATOM 649 C C . TYR A 1 88 ? 0.763 -17.465 -4.004 1.00 81.00 88 TYR A C 1
ATOM 651 O O . TYR A 1 88 ? 0.900 -18.687 -4.068 1.00 81.00 88 TYR A O 1
ATOM 659 N N . ALA A 1 89 ? 0.127 -16.851 -3.009 1.00 84.69 89 ALA A N 1
ATOM 660 C CA . ALA A 1 89 ? -0.436 -17.517 -1.832 1.00 84.69 89 ALA A CA 1
ATOM 661 C C . ALA A 1 89 ? -1.936 -17.249 -1.636 1.00 84.69 89 ALA A C 1
ATOM 663 O O . ALA A 1 89 ? -2.618 -18.049 -1.002 1.00 84.69 89 ALA A O 1
ATOM 664 N N . ALA A 1 90 ? -2.448 -16.136 -2.168 1.00 83.38 90 ALA A N 1
ATOM 665 C CA . ALA A 1 90 ? -3.866 -15.796 -2.083 1.00 83.38 90 ALA A CA 1
ATOM 666 C C . ALA A 1 90 ? -4.748 -16.727 -2.936 1.00 83.38 90 ALA A C 1
ATOM 668 O O . ALA A 1 90 ? -4.261 -17.572 -3.695 1.00 83.38 90 ALA A O 1
ATOM 669 N N . ARG A 1 91 ? -6.072 -16.562 -2.847 1.00 84.25 91 ARG A N 1
ATOM 670 C CA . ARG A 1 91 ? -7.024 -17.327 -3.663 1.00 84.25 91 ARG A CA 1
ATOM 671 C C . ARG A 1 91 ? -6.800 -17.070 -5.166 1.00 84.25 91 ARG A C 1
ATOM 673 O O . ARG A 1 91 ? -6.683 -15.916 -5.585 1.00 84.25 91 ARG A O 1
ATOM 680 N N . PRO A 1 92 ? -6.779 -18.106 -6.029 1.00 84.31 92 PRO A N 1
ATOM 681 C CA . PRO A 1 92 ? -6.523 -17.934 -7.465 1.00 84.31 92 PRO A CA 1
ATOM 682 C C . PRO A 1 92 ? -7.555 -17.076 -8.209 1.00 84.31 92 PRO A C 1
ATOM 684 O O . PRO A 1 92 ? -7.196 -16.413 -9.177 1.00 84.31 92 PRO A O 1
ATOM 687 N N . GLY A 1 93 ? -8.815 -17.064 -7.757 1.00 84.31 93 GLY A N 1
ATOM 688 C CA . GLY A 1 93 ? -9.924 -16.395 -8.453 1.00 84.31 93 GLY A CA 1
ATOM 689 C C . GLY A 1 93 ? -9.791 -14.873 -8.588 1.00 84.31 93 GLY A C 1
ATOM 690 O O . GLY A 1 93 ? -10.453 -14.284 -9.435 1.00 84.31 93 GLY A O 1
ATOM 691 N N . GLY A 1 94 ? -8.925 -14.237 -7.792 1.00 87.31 94 GLY A N 1
ATOM 692 C CA . GLY A 1 94 ? -8.645 -12.801 -7.877 1.00 87.31 94 GLY A CA 1
ATOM 693 C C . GLY A 1 94 ? -7.392 -12.439 -8.679 1.00 87.31 94 GLY A C 1
ATOM 694 O O . GLY A 1 94 ? -7.062 -11.260 -8.776 1.00 87.31 94 GLY A O 1
ATOM 695 N N . ARG A 1 95 ? -6.648 -13.413 -9.218 1.00 93.00 95 ARG A N 1
ATOM 696 C CA . ARG A 1 95 ? -5.353 -13.158 -9.864 1.00 93.00 95 ARG A CA 1
ATOM 697 C C . ARG A 1 95 ? -5.518 -12.397 -11.179 1.00 93.00 95 ARG A C 1
ATOM 699 O O . ARG A 1 95 ? -6.214 -12.854 -12.078 1.00 93.00 95 ARG A O 1
ATOM 706 N N . VAL A 1 96 ? -4.788 -11.293 -11.322 1.00 93.44 96 VAL A N 1
ATOM 707 C CA . VAL A 1 96 ? -4.723 -10.495 -12.553 1.00 93.44 96 VAL A CA 1
ATOM 708 C C . VAL A 1 96 ? -3.279 -10.430 -13.028 1.00 93.44 96 VAL A C 1
ATOM 710 O O . VAL A 1 96 ? -2.434 -9.813 -12.380 1.00 93.44 96 VAL A O 1
ATOM 713 N N . ALA A 1 97 ? -2.983 -11.096 -14.144 1.00 92.12 97 ALA A N 1
ATOM 714 C CA . ALA A 1 97 ? -1.680 -11.002 -14.792 1.00 92.12 97 ALA A CA 1
ATOM 715 C C . ALA A 1 97 ? -1.588 -9.675 -15.548 1.00 92.12 97 ALA A C 1
ATOM 717 O O . ALA A 1 97 ? -2.427 -9.394 -16.404 1.00 92.12 97 ALA A O 1
ATOM 718 N N . VAL A 1 98 ? -0.580 -8.864 -15.228 1.00 90.50 98 VAL A N 1
ATOM 719 C CA . VAL A 1 98 ? -0.389 -7.564 -15.877 1.00 90.50 98 VAL A CA 1
ATOM 720 C C . VAL A 1 98 ? 0.765 -7.662 -16.874 1.00 90.50 98 VAL A C 1
ATOM 722 O O . VAL A 1 98 ? 1.866 -8.050 -16.478 1.00 90.50 98 VAL A O 1
ATOM 725 N N . PRO A 1 99 ? 0.549 -7.305 -18.152 1.00 90.75 99 PRO A N 1
ATOM 726 C CA . PRO A 1 99 ? 1.619 -7.235 -19.137 1.00 90.75 99 PRO A CA 1
ATOM 727 C C . PRO A 1 99 ? 2.750 -6.295 -18.704 1.00 90.75 99 PRO A C 1
ATOM 729 O O . PRO A 1 99 ? 2.500 -5.190 -18.217 1.00 90.75 99 PRO A O 1
ATOM 732 N N . GLU A 1 100 ? 3.998 -6.691 -18.965 1.00 90.25 100 GLU A N 1
ATOM 733 C CA . GLU A 1 100 ? 5.188 -5.936 -18.540 1.00 90.25 100 GLU A CA 1
ATOM 734 C C . GLU A 1 100 ? 5.194 -4.485 -19.045 1.00 90.25 100 GLU A C 1
ATOM 736 O O . GLU A 1 100 ? 5.580 -3.575 -18.318 1.00 90.25 100 GLU A O 1
ATOM 741 N N . HIS A 1 101 ? 4.714 -4.234 -20.266 1.00 90.50 101 HIS A N 1
ATOM 742 C CA . HIS A 1 101 ? 4.657 -2.877 -20.815 1.00 90.50 101 HIS A CA 1
ATOM 743 C C . HIS A 1 101 ? 3.693 -1.961 -20.040 1.00 90.50 101 HIS A C 1
ATOM 745 O O . HIS A 1 101 ? 4.006 -0.788 -19.845 1.00 90.50 101 HIS A O 1
ATOM 751 N N . LEU A 1 102 ? 2.561 -2.487 -19.551 1.00 92.56 102 LEU A N 1
ATOM 752 C CA . LEU A 1 102 ? 1.642 -1.731 -18.692 1.00 92.56 102 LEU A CA 1
ATOM 753 C C . LEU A 1 102 ? 2.255 -1.510 -17.308 1.00 92.56 102 LEU A C 1
ATOM 755 O O . LEU A 1 102 ? 2.207 -0.396 -16.792 1.00 92.56 102 LEU A O 1
ATOM 759 N N . LEU A 1 103 ? 2.887 -2.540 -16.733 1.00 92.62 103 LEU A N 1
ATOM 760 C CA . LEU A 1 103 ? 3.595 -2.427 -15.454 1.00 92.62 103 LEU A CA 1
ATOM 761 C C . LEU A 1 103 ? 4.711 -1.386 -15.496 1.00 92.62 103 LEU A C 1
ATOM 763 O O . LEU A 1 103 ? 4.843 -0.607 -14.559 1.00 92.62 103 LEU A O 1
ATOM 767 N N . ALA A 1 104 ? 5.516 -1.367 -16.557 1.00 94.19 104 ALA A N 1
ATOM 768 C CA . ALA A 1 104 ? 6.596 -0.404 -16.718 1.00 94.19 104 ALA A CA 1
ATOM 769 C C . ALA A 1 104 ? 6.058 1.008 -16.976 1.00 94.19 104 ALA A C 1
ATOM 771 O O . ALA A 1 104 ? 6.491 1.952 -16.314 1.00 94.19 104 ALA A O 1
ATOM 772 N N . GLY A 1 105 ? 5.089 1.146 -17.889 1.00 94.81 105 GLY A N 1
ATOM 773 C CA . GLY A 1 105 ? 4.494 2.432 -18.251 1.00 94.81 105 GLY A CA 1
ATOM 774 C C . GLY A 1 105 ? 3.820 3.130 -17.071 1.00 94.81 105 GLY A C 1
ATOM 775 O O . GLY A 1 105 ? 4.056 4.315 -16.845 1.00 94.81 105 GLY A O 1
ATOM 776 N N . LEU A 1 106 ? 3.048 2.383 -16.278 1.00 94.62 106 LEU A N 1
ATOM 777 C CA . LEU A 1 106 ? 2.416 2.900 -15.065 1.00 94.62 106 LEU A CA 1
ATOM 778 C C . LEU A 1 106 ? 3.419 2.988 -13.908 1.00 94.62 106 LEU A C 1
ATOM 780 O O . LEU A 1 106 ? 3.505 4.002 -13.232 1.00 94.62 106 LEU A O 1
ATOM 784 N N . GLY A 1 107 ? 4.212 1.946 -13.666 1.00 96.12 107 GLY A N 1
ATOM 785 C CA . GLY A 1 107 ? 5.040 1.830 -12.467 1.00 96.12 107 GLY A CA 1
ATOM 786 C C . GLY A 1 107 ? 6.234 2.784 -12.410 1.00 96.12 107 GLY A C 1
ATOM 787 O O . GLY A 1 107 ? 6.496 3.386 -11.365 1.00 96.12 107 GLY A O 1
ATOM 788 N N . ASP A 1 108 ? 6.975 2.943 -13.508 1.00 96.69 108 ASP A N 1
ATOM 789 C CA . ASP A 1 108 ? 8.271 3.634 -13.488 1.00 96.69 108 ASP A CA 1
ATOM 790 C C . ASP A 1 108 ? 8.201 5.114 -13.095 1.00 96.69 108 ASP A C 1
ATOM 792 O O . ASP A 1 108 ? 9.034 5.541 -12.283 1.00 96.69 108 ASP A O 1
ATOM 796 N N . PRO A 1 109 ? 7.255 5.925 -13.612 1.00 97.06 109 PRO A N 1
ATOM 797 C CA . PRO A 1 109 ? 7.130 7.321 -13.202 1.00 97.06 109 PRO A CA 1
ATOM 798 C C . PRO A 1 109 ? 6.895 7.460 -11.692 1.00 97.06 109 PRO A C 1
ATOM 800 O O . PRO A 1 109 ? 7.556 8.267 -11.028 1.00 97.06 109 PRO A O 1
ATOM 803 N N . HIS A 1 110 ? 6.020 6.623 -11.129 1.00 97.56 110 HIS A N 1
ATOM 804 C CA . HIS A 1 110 ? 5.684 6.655 -9.707 1.00 97.56 110 HIS A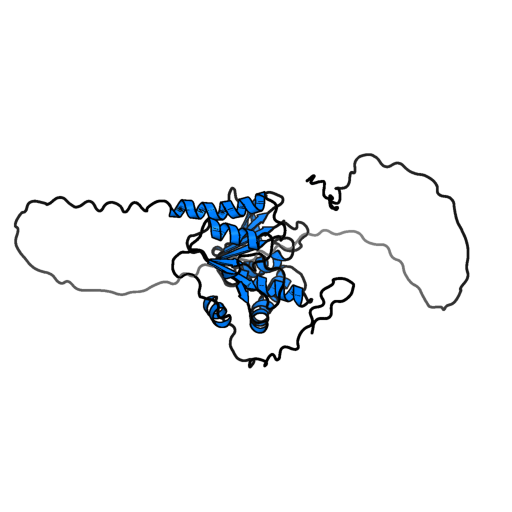 CA 1
ATOM 805 C C . HIS A 1 110 ? 6.827 6.145 -8.825 1.00 97.56 110 HIS A C 1
ATOM 807 O O . HIS A 1 110 ? 7.110 6.752 -7.791 1.00 97.56 110 HIS A O 1
ATOM 813 N N . LEU A 1 111 ? 7.557 5.106 -9.247 1.00 97.88 111 LEU A N 1
ATOM 814 C CA . LEU A 1 111 ? 8.745 4.641 -8.525 1.00 97.88 111 LEU A CA 1
ATOM 815 C C . LEU A 1 111 ? 9.876 5.668 -8.544 1.00 97.88 111 LEU A C 1
ATOM 817 O O . LEU A 1 111 ? 10.547 5.847 -7.530 1.00 97.88 111 LEU A O 1
ATOM 821 N N . LYS A 1 112 ? 10.084 6.383 -9.655 1.00 97.81 112 LYS A N 1
ATOM 822 C CA . LYS A 1 112 ? 11.053 7.491 -9.713 1.00 97.81 112 LYS A CA 1
ATOM 823 C C . LYS A 1 112 ? 10.660 8.625 -8.764 1.00 97.81 112 LYS A C 1
ATOM 825 O O . LYS A 1 112 ? 11.518 9.169 -8.073 1.00 97.81 112 LYS A O 1
ATOM 830 N N . ALA A 1 113 ? 9.373 8.967 -8.688 1.00 97.56 113 ALA A N 1
ATOM 831 C CA . ALA A 1 113 ? 8.885 9.966 -7.740 1.00 97.56 113 ALA A CA 1
ATOM 832 C C . ALA A 1 113 ? 9.049 9.512 -6.279 1.00 97.56 113 ALA A C 1
ATOM 834 O O . ALA A 1 113 ? 9.544 10.283 -5.456 1.00 97.56 113 ALA A O 1
ATOM 835 N N . ALA A 1 114 ? 8.705 8.260 -5.966 1.00 97.88 114 ALA A N 1
ATOM 836 C CA . ALA A 1 114 ? 8.884 7.678 -4.638 1.00 97.88 114 ALA A CA 1
ATOM 837 C C . ALA A 1 114 ? 10.361 7.612 -4.228 1.00 97.88 114 ALA A C 1
ATOM 839 O O . ALA A 1 114 ? 10.695 7.961 -3.100 1.00 97.88 114 ALA A O 1
ATOM 840 N N . ALA A 1 115 ? 11.258 7.259 -5.154 1.00 97.50 115 ALA A N 1
ATOM 841 C CA . ALA A 1 115 ? 12.701 7.218 -4.921 1.00 97.50 115 ALA A CA 1
ATOM 842 C C . ALA A 1 115 ? 13.239 8.561 -4.401 1.00 97.50 115 ALA A C 1
ATOM 844 O O . ALA A 1 115 ? 14.012 8.587 -3.443 1.00 97.50 115 ALA A O 1
ATOM 845 N N . ARG A 1 116 ? 12.772 9.682 -4.976 1.00 96.88 116 ARG A N 1
ATOM 846 C CA . ARG A 1 116 ? 13.153 11.035 -4.536 1.00 96.88 116 ARG A CA 1
ATOM 847 C C . ARG A 1 116 ? 12.746 11.304 -3.088 1.00 96.88 116 ARG A C 1
ATOM 849 O O . ARG A 1 116 ? 13.577 11.763 -2.313 1.00 96.88 116 ARG A O 1
ATOM 856 N N . GLN A 1 117 ? 11.510 10.972 -2.715 1.00 96.38 117 GLN A N 1
ATOM 857 C CA . GLN A 1 117 ? 11.004 11.199 -1.354 1.00 96.38 117 GLN A CA 1
ATOM 858 C C . GLN A 1 117 ? 11.660 10.278 -0.322 1.00 96.38 117 GLN A C 1
ATOM 860 O O . GLN A 1 117 ? 12.012 10.707 0.775 1.00 96.38 117 GLN A O 1
ATOM 865 N N . LEU A 1 118 ? 11.920 9.028 -0.707 1.00 96.69 118 LEU A N 1
ATOM 866 C CA . LEU A 1 118 ? 12.639 8.066 0.125 1.00 96.69 118 LEU A CA 1
ATOM 867 C C . LEU A 1 118 ? 14.146 8.358 0.207 1.00 96.69 118 LEU A C 1
ATOM 869 O O . LEU A 1 118 ? 14.837 7.726 1.004 1.00 96.69 118 LEU A O 1
ATOM 873 N N . ARG A 1 119 ? 14.667 9.288 -0.608 1.00 95.94 119 ARG A N 1
ATOM 874 C CA . ARG A 1 119 ? 16.104 9.571 -0.766 1.00 95.94 119 ARG A CA 1
ATOM 875 C C . ARG A 1 119 ? 16.900 8.316 -1.133 1.00 95.94 119 ARG A C 1
ATOM 877 O O . ARG A 1 119 ? 17.995 8.076 -0.628 1.00 95.94 119 ARG A O 1
ATOM 884 N N . GLN A 1 120 ? 16.328 7.489 -2.004 1.00 95.38 120 GLN A N 1
ATOM 885 C CA . GLN A 1 120 ? 16.925 6.242 -2.478 1.00 95.38 120 GLN A CA 1
ATOM 886 C C . GLN A 1 120 ? 17.040 6.247 -4.002 1.00 95.38 120 GLN A C 1
ATOM 888 O O . GLN A 1 120 ? 16.384 7.019 -4.694 1.00 95.38 120 GLN A O 1
ATOM 893 N N . SER A 1 121 ? 17.875 5.362 -4.544 1.00 95.75 121 SER A N 1
ATOM 894 C CA . SER A 1 121 ? 17.856 5.072 -5.980 1.00 95.75 121 SER A CA 1
ATOM 895 C C . SER A 1 121 ? 16.725 4.103 -6.307 1.00 95.75 121 SER A C 1
ATOM 897 O O . SER A 1 121 ? 16.441 3.196 -5.523 1.00 95.75 121 SER A O 1
ATOM 899 N N . THR A 1 122 ? 16.117 4.253 -7.485 1.00 94.25 122 THR A N 1
ATOM 900 C CA . THR A 1 122 ? 15.174 3.253 -7.992 1.00 94.25 122 THR A CA 1
ATOM 901 C C . THR A 1 122 ? 15.872 1.887 -8.099 1.00 94.25 122 THR A C 1
ATOM 903 O O . THR A 1 122 ? 17.018 1.819 -8.560 1.00 94.25 122 THR A O 1
ATOM 906 N N . PRO A 1 123 ? 15.209 0.798 -7.683 1.00 90.62 123 PRO A N 1
ATOM 907 C CA . PRO A 1 123 ? 15.731 -0.560 -7.789 1.00 90.62 123 PRO A CA 1
ATOM 908 C C . PRO A 1 123 ? 16.076 -0.922 -9.234 1.00 90.62 123 PRO A C 1
ATOM 910 O O . PRO A 1 123 ? 15.313 -0.636 -10.151 1.00 90.62 123 PRO A O 1
ATOM 913 N N . ARG A 1 124 ? 17.250 -1.533 -9.432 1.00 92.06 124 ARG A N 1
ATOM 914 C CA . ARG A 1 124 ? 17.789 -1.851 -10.768 1.00 92.06 124 ARG A CA 1
ATOM 915 C C . ARG A 1 124 ? 17.643 -3.320 -11.151 1.00 92.06 124 ARG A C 1
ATOM 917 O O . ARG A 1 124 ? 17.671 -3.641 -12.332 1.00 92.06 124 ARG A O 1
ATOM 924 N N . THR A 1 125 ? 17.508 -4.206 -10.168 1.00 93.25 125 THR A N 1
ATOM 925 C CA . THR A 1 125 ? 17.335 -5.641 -10.410 1.00 93.25 125 THR A CA 1
ATOM 926 C C . THR A 1 125 ? 15.951 -5.885 -11.017 1.00 93.25 125 THR A C 1
ATOM 928 O O . THR A 1 125 ? 14.975 -5.533 -10.354 1.00 93.25 125 THR A O 1
ATOM 931 N N . PRO A 1 126 ? 15.838 -6.487 -12.218 1.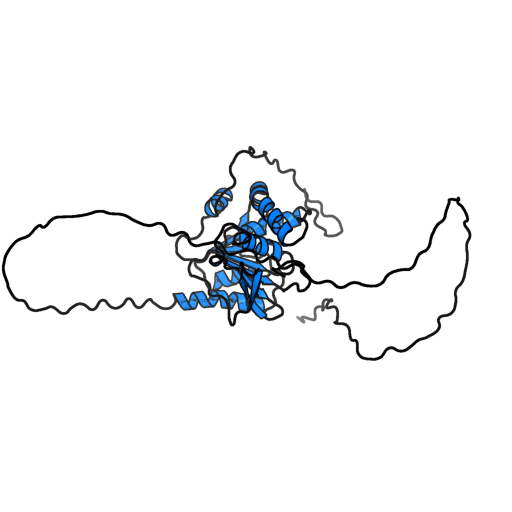00 90.31 126 PRO A N 1
ATOM 932 C CA . PRO A 1 126 ? 14.562 -6.630 -12.925 1.00 90.31 126 PRO A CA 1
ATOM 933 C C . PRO A 1 126 ? 13.454 -7.278 -12.090 1.00 90.31 126 PRO A C 1
ATOM 935 O O . PRO A 1 126 ? 12.367 -6.719 -11.994 1.00 90.31 126 PRO A O 1
ATOM 938 N N . ASP A 1 127 ? 13.751 -8.381 -11.399 1.00 88.81 127 ASP A N 1
ATOM 939 C CA . ASP A 1 127 ? 12.759 -9.089 -10.578 1.00 88.81 127 ASP A CA 1
ATOM 940 C C . ASP A 1 127 ? 12.239 -8.218 -9.426 1.00 88.81 127 ASP A C 1
ATOM 942 O O . ASP A 1 127 ? 11.041 -8.138 -9.161 1.00 88.81 127 ASP A O 1
ATOM 946 N N . VAL A 1 128 ? 13.148 -7.503 -8.757 1.00 91.69 128 VAL A N 1
ATOM 947 C CA . VAL A 1 128 ? 12.810 -6.590 -7.658 1.00 91.69 128 VAL A CA 1
ATOM 948 C C . VAL A 1 128 ? 12.021 -5.389 -8.179 1.00 91.69 128 VAL A C 1
ATOM 950 O O . VAL A 1 128 ? 11.053 -4.959 -7.554 1.00 91.69 128 VAL A O 1
ATOM 953 N N . LEU A 1 129 ? 12.415 -4.856 -9.334 1.00 93.88 129 LEU A N 1
ATOM 954 C CA . LEU A 1 129 ? 11.728 -3.748 -9.982 1.00 93.88 129 LEU A CA 1
ATOM 955 C C . LEU A 1 129 ? 10.304 -4.144 -10.388 1.00 93.88 129 LEU A C 1
ATOM 957 O O . LEU A 1 129 ? 9.374 -3.395 -10.103 1.00 93.88 129 LEU A O 1
ATOM 961 N N . GLY A 1 130 ? 10.117 -5.337 -10.957 1.00 93.19 130 GLY A N 1
ATOM 962 C CA . GLY A 1 130 ? 8.799 -5.889 -11.269 1.00 93.19 130 GLY A CA 1
ATOM 963 C C . GLY A 1 130 ? 7.902 -5.968 -10.033 1.00 93.19 130 GLY A C 1
ATOM 964 O O . GLY A 1 130 ? 6.757 -5.517 -10.067 1.00 93.19 130 GLY A O 1
ATOM 965 N N . LEU A 1 131 ? 8.428 -6.450 -8.899 1.00 92.75 131 LEU A N 1
ATOM 966 C CA . LEU A 1 131 ? 7.674 -6.491 -7.639 1.00 92.75 131 LEU A CA 1
ATOM 967 C C . LEU A 1 131 ? 7.227 -5.096 -7.184 1.00 92.75 131 LEU A C 1
ATOM 969 O O . LEU A 1 131 ? 6.093 -4.929 -6.738 1.00 92.75 131 LEU A O 1
ATOM 973 N N . PHE A 1 132 ? 8.080 -4.081 -7.321 1.00 95.69 132 PHE A N 1
ATOM 974 C CA . PHE A 1 132 ? 7.709 -2.716 -6.956 1.00 95.69 132 PHE A CA 1
ATOM 975 C C . PHE A 1 132 ? 6.744 -2.065 -7.943 1.00 95.69 132 PHE A C 1
ATOM 977 O O . PHE A 1 132 ? 5.832 -1.372 -7.500 1.00 95.69 132 PHE A O 1
ATOM 984 N N . ARG A 1 133 ? 6.872 -2.332 -9.247 1.00 95.94 133 ARG A N 1
ATOM 985 C CA . ARG A 1 133 ? 5.885 -1.914 -10.257 1.00 95.94 133 ARG A CA 1
ATOM 986 C C . ARG A 1 133 ? 4.515 -2.513 -9.954 1.00 95.94 133 ARG A C 1
ATOM 988 O O . ARG A 1 133 ? 3.520 -1.800 -9.969 1.00 95.94 133 ARG A O 1
ATOM 995 N N . ARG A 1 134 ? 4.461 -3.793 -9.576 1.00 94.75 134 ARG A N 1
ATOM 996 C CA . ARG A 1 134 ? 3.225 -4.431 -9.105 1.00 94.75 134 ARG A CA 1
ATOM 997 C C . ARG A 1 134 ? 2.644 -3.701 -7.896 1.00 94.75 134 ARG A C 1
ATOM 999 O O . ARG A 1 134 ? 1.446 -3.441 -7.860 1.00 94.75 134 ARG A O 1
ATOM 1006 N N . ASN A 1 135 ? 3.476 -3.354 -6.916 1.00 95.88 135 ASN A N 1
ATOM 1007 C CA . ASN A 1 135 ? 3.012 -2.660 -5.714 1.00 95.88 135 ASN A CA 1
ATOM 1008 C C . ASN A 1 135 ? 2.496 -1.240 -6.000 1.00 95.88 135 ASN A C 1
ATOM 1010 O O . ASN A 1 135 ? 1.609 -0.768 -5.291 1.00 95.88 135 ASN A O 1
ATOM 1014 N N . VAL A 1 136 ? 3.012 -0.565 -7.035 1.00 97.06 136 VAL A N 1
ATOM 1015 C CA . VAL A 1 136 ? 2.464 0.721 -7.502 1.00 97.06 136 VAL A CA 1
ATOM 1016 C C . VAL A 1 136 ? 0.991 0.564 -7.865 1.00 97.06 136 VAL A C 1
ATOM 1018 O O . VAL A 1 136 ? 0.181 1.377 -7.436 1.00 97.06 136 VAL A O 1
ATOM 1021 N N . LEU A 1 137 ? 0.618 -0.506 -8.571 1.00 95.56 137 LEU A N 1
ATOM 1022 C CA . LEU A 1 137 ? -0.771 -0.738 -8.980 1.00 95.56 137 LEU A CA 1
ATOM 1023 C C . LEU A 1 137 ? -1.725 -0.907 -7.790 1.00 95.56 137 LEU A C 1
ATOM 1025 O O . LEU A 1 137 ? -2.876 -0.487 -7.856 1.00 95.56 137 LEU A O 1
ATOM 1029 N N . GLN A 1 138 ? -1.250 -1.475 -6.676 1.00 95.62 138 GLN A N 1
ATOM 1030 C CA . GLN A 1 138 ? -2.034 -1.516 -5.437 1.00 95.62 138 GLN A CA 1
ATOM 1031 C C . GLN A 1 138 ? -2.300 -0.102 -4.904 1.00 95.62 138 GLN A C 1
ATOM 1033 O O . GLN A 1 138 ? -3.397 0.181 -4.444 1.00 95.62 138 GLN A O 1
ATOM 1038 N N . ALA A 1 139 ? -1.306 0.784 -4.972 1.00 97.62 139 ALA A N 1
ATOM 1039 C CA . ALA A 1 139 ? -1.373 2.127 -4.405 1.00 97.62 139 ALA A CA 1
ATOM 1040 C C . ALA A 1 139 ? -2.137 3.139 -5.277 1.00 97.62 139 ALA A C 1
ATOM 1042 O O . ALA A 1 139 ? -2.797 4.026 -4.737 1.00 97.62 139 ALA A O 1
ATOM 1043 N N . LEU A 1 140 ? -2.049 3.048 -6.608 1.00 95.94 140 LEU A N 1
ATOM 1044 C CA . LEU A 1 140 ? -2.586 4.083 -7.502 1.00 95.94 140 LEU A CA 1
ATOM 1045 C C . LEU A 1 140 ? -4.102 4.224 -7.442 1.00 95.94 140 LEU A C 1
ATOM 1047 O O . LEU A 1 140 ? -4.602 5.341 -7.480 1.00 95.94 140 LEU A O 1
ATOM 1051 N N . TRP A 1 141 ? -4.819 3.111 -7.322 1.00 92.56 141 TRP A N 1
ATOM 1052 C CA . TRP A 1 141 ? -6.283 3.105 -7.399 1.00 92.56 141 TRP A CA 1
ATOM 1053 C C . TRP A 1 141 ? -6.966 2.763 -6.083 1.00 92.56 141 TRP A C 1
ATOM 1055 O O . TRP A 1 141 ? -8.178 2.588 -6.038 1.00 92.56 141 TRP A O 1
ATOM 1065 N N . ALA A 1 142 ? -6.193 2.646 -5.009 1.00 97.00 142 ALA A N 1
ATOM 1066 C CA . ALA A 1 142 ? -6.754 2.486 -3.684 1.00 97.00 142 ALA A CA 1
ATOM 1067 C C . ALA A 1 142 ? -7.360 3.811 -3.202 1.00 97.00 142 ALA A C 1
ATOM 1069 O O . ALA A 1 142 ? -6.728 4.860 -3.278 1.00 97.00 142 ALA A O 1
ATOM 1070 N N . GLU A 1 143 ? -8.553 3.771 -2.636 1.00 97.06 143 GLU A N 1
ATOM 1071 C CA . GLU A 1 143 ? -9.146 4.888 -1.898 1.00 97.06 143 GLU A CA 1
ATOM 1072 C C . GLU A 1 143 ? -8.605 4.937 -0.463 1.00 97.06 143 GLU A C 1
ATOM 1074 O O . GLU A 1 143 ? -8.462 6.010 0.113 1.00 97.06 143 GLU A O 1
ATOM 1079 N N . ALA A 1 144 ? -8.222 3.787 0.099 1.00 97.94 144 ALA A N 1
ATOM 1080 C CA . ALA A 1 144 ? -7.481 3.685 1.356 1.00 97.94 144 ALA A CA 1
ATOM 1081 C C . ALA A 1 144 ? -6.382 2.629 1.279 1.00 97.94 144 ALA A C 1
ATOM 1083 O O . ALA A 1 144 ? -6.509 1.630 0.575 1.00 97.94 144 ALA A O 1
ATOM 1084 N N . MET A 1 145 ? -5.310 2.816 2.038 1.00 98.50 145 MET A N 1
ATOM 1085 C CA . MET A 1 145 ? -4.190 1.886 2.069 1.00 98.50 145 MET A CA 1
ATOM 1086 C C . MET A 1 145 ? -3.856 1.501 3.504 1.00 98.50 145 MET A C 1
ATOM 1088 O O . MET A 1 145 ? -3.593 2.362 4.338 1.00 98.50 145 MET A O 1
ATOM 1092 N N . PHE A 1 146 ? -3.839 0.200 3.775 1.00 98.50 146 PHE A N 1
ATOM 1093 C CA . PHE A 1 146 ? -3.499 -0.378 5.067 1.00 98.50 146 PHE A CA 1
ATOM 1094 C C . PHE A 1 146 ? -2.148 -1.074 4.959 1.00 98.50 146 PHE A C 1
ATOM 1096 O O . PHE A 1 146 ? -1.984 -2.089 4.274 1.00 98.50 146 PHE A O 1
ATOM 1103 N N . VAL A 1 147 ? -1.168 -0.491 5.634 1.00 98.50 147 VAL A N 1
ATOM 1104 C CA . VAL A 1 147 ? 0.204 -0.974 5.694 1.00 98.50 147 VAL A CA 1
ATOM 1105 C C . VAL A 1 147 ? 0.398 -1.730 7.001 1.00 98.50 147 VAL A C 1
ATOM 1107 O O . VAL A 1 147 ? 0.135 -1.185 8.063 1.00 98.50 147 VAL A O 1
ATOM 1110 N N . VAL A 1 148 ? 0.884 -2.968 6.952 1.00 98.56 148 VAL A N 1
ATOM 1111 C CA . VAL A 1 148 ? 1.119 -3.790 8.154 1.00 98.56 148 VAL A CA 1
ATOM 1112 C C . VAL A 1 148 ? 2.571 -4.259 8.166 1.00 98.56 148 VAL A C 1
ATOM 1114 O O . VAL A 1 148 ? 2.952 -5.189 7.454 1.00 98.56 148 VAL A O 1
ATOM 1117 N N . THR A 1 149 ? 3.429 -3.572 8.914 1.00 98.31 149 THR A N 1
ATOM 1118 C CA . THR A 1 149 ? 4.880 -3.839 8.928 1.00 98.31 149 THR A CA 1
ATOM 1119 C C . THR A 1 149 ? 5.549 -3.155 10.125 1.00 98.31 149 THR A C 1
ATOM 1121 O O . THR A 1 149 ? 4.867 -2.699 11.035 1.00 98.31 149 THR A O 1
ATOM 1124 N N . TRP A 1 150 ? 6.877 -3.108 10.174 1.00 97.88 150 TRP A N 1
ATOM 1125 C CA . TRP A 1 150 ? 7.623 -2.415 11.225 1.00 97.88 150 TRP A CA 1
ATOM 1126 C C . TRP A 1 150 ? 7.996 -0.984 10.833 1.00 97.88 150 TRP A C 1
ATOM 1128 O O . TRP A 1 150 ? 8.179 -0.665 9.651 1.00 97.88 150 TRP A O 1
ATOM 1138 N N . GLU A 1 151 ? 8.152 -0.132 11.842 1.00 97.25 151 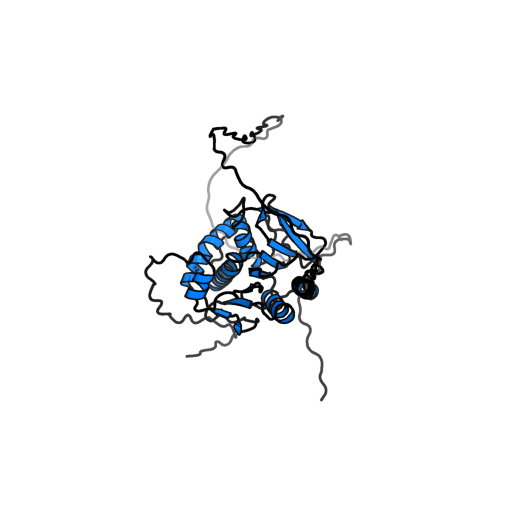GLU A N 1
ATOM 1139 C CA . GLU A 1 151 ? 8.769 1.182 11.692 1.00 97.25 151 GLU A CA 1
ATOM 1140 C C . GLU A 1 151 ? 10.297 1.025 11.584 1.00 97.25 151 GLU A C 1
ATOM 1142 O O . GLU A 1 151 ? 10.923 0.259 12.317 1.00 97.25 151 GLU A O 1
ATOM 1147 N N . ASP A 1 152 ? 10.907 1.733 10.639 1.00 96.56 152 ASP A N 1
ATOM 1148 C CA . ASP A 1 152 ? 12.347 1.874 10.471 1.00 96.56 152 ASP A CA 1
ATOM 1149 C C . ASP A 1 152 ? 12.790 3.197 11.115 1.00 96.56 152 ASP A C 1
ATOM 1151 O O . ASP A 1 152 ? 12.710 4.261 10.487 1.00 96.56 152 ASP A O 1
ATOM 1155 N N . PRO A 1 153 ? 13.264 3.174 12.373 1.00 92.88 153 PRO A N 1
ATOM 1156 C CA . PRO A 1 153 ? 13.624 4.393 13.075 1.00 92.88 153 PRO A CA 1
ATOM 1157 C C . PRO A 1 153 ? 14.864 5.077 12.494 1.00 92.88 153 PRO A C 1
ATOM 1159 O O . PRO A 1 153 ? 15.067 6.255 12.784 1.00 92.88 153 PRO A O 1
ATOM 1162 N N . GLN A 1 154 ? 15.666 4.361 11.696 1.00 93.75 154 GLN A N 1
ATOM 1163 C CA . GLN A 1 154 ? 16.881 4.862 11.049 1.00 93.75 154 GLN A CA 1
ATOM 1164 C C . GLN A 1 154 ? 16.606 5.454 9.661 1.00 93.75 154 GLN A C 1
ATOM 1166 O O . GLN A 1 154 ? 17.516 5.990 9.024 1.00 93.75 154 GLN A O 1
ATOM 1171 N N . ALA A 1 155 ? 15.364 5.371 9.179 1.00 92.75 155 ALA A N 1
ATOM 1172 C CA . ALA A 1 155 ? 14.969 5.936 7.904 1.00 92.75 155 ALA A CA 1
ATOM 1173 C C . ALA A 1 155 ? 15.214 7.452 7.854 1.00 92.75 155 ALA A C 1
ATOM 1175 O O . ALA A 1 155 ? 14.730 8.213 8.688 1.00 92.75 155 ALA A O 1
ATOM 1176 N N . ALA A 1 156 ? 15.889 7.903 6.797 1.00 90.12 156 ALA A N 1
ATOM 1177 C CA . ALA A 1 156 ? 16.090 9.322 6.499 1.00 90.12 156 ALA A CA 1
ATOM 1178 C C . ALA A 1 156 ? 14.888 9.967 5.769 1.00 90.12 156 ALA A C 1
ATOM 1180 O O . ALA A 1 156 ? 15.041 11.006 5.121 1.00 90.12 156 ALA A O 1
ATOM 1181 N N . TYR A 1 157 ? 13.713 9.332 5.818 1.00 91.62 157 TYR A N 1
ATOM 1182 C CA . TYR A 1 157 ? 12.486 9.761 5.145 1.00 91.62 157 TYR A CA 1
ATOM 1183 C C . TYR A 1 157 ? 11.287 9.756 6.110 1.00 91.62 157 TYR A C 1
ATOM 1185 O O . TYR A 1 157 ? 11.213 8.868 6.965 1.00 91.62 157 TYR A O 1
ATOM 1193 N N . PRO A 1 158 ? 10.323 10.689 5.960 1.00 92.12 158 PRO A N 1
ATOM 1194 C CA . PRO A 1 158 ? 9.249 10.892 6.939 1.00 92.12 158 PRO A CA 1
ATOM 1195 C C . PRO A 1 158 ? 8.341 9.682 7.186 1.00 92.12 158 PRO A C 1
ATOM 1197 O O . PRO A 1 158 ? 7.951 9.434 8.322 1.00 92.12 158 PRO A O 1
ATOM 1200 N N . LEU A 1 159 ? 8.050 8.880 6.152 1.00 94.88 159 LEU A N 1
ATOM 1201 C CA . LEU A 1 159 ? 7.184 7.706 6.308 1.00 94.88 159 LEU A CA 1
ATOM 1202 C C . LEU A 1 159 ? 7.744 6.666 7.280 1.00 94.88 159 LEU A C 1
ATOM 1204 O O . LEU A 1 159 ? 6.959 5.903 7.823 1.00 94.88 159 LEU A O 1
ATOM 1208 N N . ARG A 1 160 ? 9.068 6.566 7.459 1.00 96.25 160 ARG A N 1
ATOM 1209 C CA . ARG A 1 160 ? 9.721 5.600 8.367 1.00 96.25 160 ARG A CA 1
ATOM 1210 C C . ARG A 1 160 ? 9.183 4.161 8.285 1.00 96.25 160 ARG A C 1
ATOM 1212 O O . ARG A 1 160 ? 9.289 3.405 9.234 1.00 96.25 160 ARG A O 1
ATOM 1219 N N . ILE A 1 161 ? 8.617 3.742 7.154 1.00 97.00 161 ILE A N 1
ATOM 1220 C CA . ILE A 1 161 ? 8.158 2.365 6.947 1.00 97.00 161 ILE A CA 1
ATOM 1221 C C . ILE A 1 161 ? 9.353 1.492 6.554 1.00 97.00 161 ILE A C 1
ATOM 1223 O O . ILE A 1 161 ? 10.161 1.871 5.695 1.00 97.00 161 ILE A O 1
ATOM 1227 N N . GLY A 1 162 ? 9.447 0.311 7.163 1.00 94.94 162 GLY A N 1
ATOM 1228 C CA . GLY A 1 162 ? 10.464 -0.689 6.869 1.00 94.94 162 GLY A CA 1
ATOM 1229 C C . GLY A 1 162 ? 10.193 -1.540 5.622 1.00 94.94 162 GLY A C 1
ATOM 1230 O O . GLY A 1 162 ? 9.059 -1.715 5.169 1.00 94.94 162 GLY A O 1
ATOM 1231 N N . GLY A 1 163 ? 11.267 -2.118 5.078 1.00 93.81 163 GLY A N 1
ATOM 1232 C CA . GLY A 1 163 ? 11.205 -3.114 4.004 1.00 93.81 163 GLY A CA 1
ATOM 1233 C C . GLY A 1 163 ? 10.825 -2.557 2.626 1.00 93.81 163 GLY A C 1
ATOM 1234 O O . GLY A 1 163 ? 10.975 -1.370 2.341 1.00 93.81 163 GLY A O 1
ATOM 1235 N N . GLY A 1 164 ? 10.364 -3.443 1.737 1.00 94.50 164 GLY A N 1
ATOM 1236 C CA . GLY A 1 164 ? 9.914 -3.081 0.387 1.00 94.50 164 GLY A CA 1
ATOM 1237 C C . GLY A 1 164 ? 8.564 -2.353 0.358 1.00 94.50 164 GLY A C 1
ATOM 1238 O O . GLY A 1 164 ? 8.280 -1.607 -0.578 1.00 94.50 164 GLY A O 1
ATOM 1239 N N . THR A 1 165 ? 7.751 -2.518 1.401 1.00 96.25 165 THR A N 1
ATOM 1240 C CA . THR A 1 165 ? 6.400 -1.951 1.518 1.00 96.25 165 THR A CA 1
ATOM 1241 C C . THR A 1 165 ? 6.382 -0.425 1.475 1.00 96.25 165 THR A C 1
ATOM 1243 O O . THR A 1 165 ? 5.446 0.169 0.939 1.00 96.25 165 THR A O 1
ATOM 1246 N N . LYS A 1 166 ? 7.455 0.220 1.945 1.00 97.25 166 LYS A N 1
ATOM 1247 C CA . LYS A 1 166 ? 7.610 1.679 1.913 1.00 97.25 166 LYS A CA 1
ATOM 1248 C C . LYS A 1 166 ? 7.477 2.291 0.521 1.00 97.25 166 LYS A C 1
ATOM 1250 O O . LYS A 1 166 ? 7.032 3.423 0.407 1.00 97.25 166 LYS A O 1
ATOM 1255 N N . TRP A 1 167 ? 7.852 1.559 -0.531 1.00 97.94 167 TRP A N 1
ATOM 1256 C CA . TRP A 1 167 ? 7.755 2.053 -1.904 1.00 97.94 167 TRP A CA 1
ATOM 1257 C C . TRP A 1 167 ? 6.298 2.268 -2.294 1.00 97.94 167 TRP A C 1
ATOM 1259 O O . TRP A 1 167 ? 5.950 3.330 -2.794 1.00 97.94 167 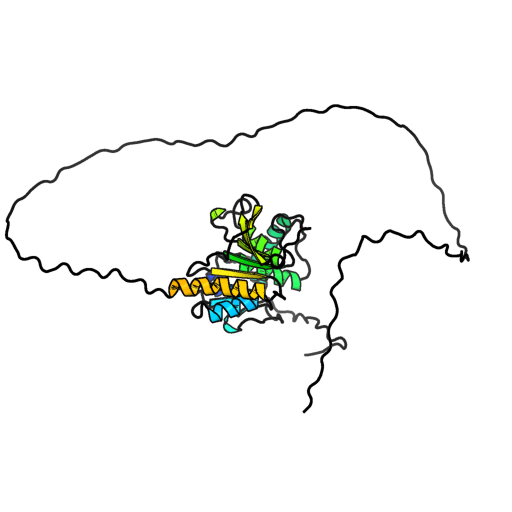TRP A O 1
ATOM 1269 N N . ALA A 1 168 ? 5.440 1.296 -1.992 1.00 98.06 168 ALA A N 1
ATOM 1270 C CA . ALA A 1 168 ? 4.008 1.381 -2.252 1.00 98.06 168 ALA A CA 1
ATOM 1271 C C . ALA A 1 168 ? 3.352 2.478 -1.401 1.00 98.06 168 ALA A C 1
ATOM 1273 O O . ALA A 1 168 ? 2.606 3.301 -1.922 1.00 98.06 168 ALA A O 1
ATOM 1274 N N . ALA A 1 169 ? 3.689 2.526 -0.107 1.00 98.44 169 ALA A N 1
ATOM 1275 C CA . ALA A 1 169 ? 3.180 3.547 0.806 1.00 98.44 169 ALA A CA 1
ATOM 1276 C C . ALA A 1 169 ? 3.585 4.963 0.364 1.00 98.44 169 ALA A C 1
ATOM 1278 O O . ALA A 1 169 ? 2.761 5.871 0.378 1.00 98.44 169 ALA A O 1
ATOM 1279 N N . GLN A 1 170 ? 4.826 5.147 -0.101 1.00 98.50 170 GLN A N 1
ATOM 1280 C CA . GLN A 1 170 ? 5.282 6.428 -0.638 1.00 98.50 170 GLN A CA 1
ATOM 1281 C C . GLN A 1 170 ? 4.580 6.787 -1.944 1.00 98.50 170 GLN A C 1
ATOM 1283 O O . GLN A 1 170 ? 4.257 7.951 -2.150 1.00 98.50 170 GLN A O 1
ATOM 1288 N N . VAL A 1 171 ? 4.332 5.818 -2.827 1.00 98.44 171 VAL A N 1
ATOM 1289 C CA . VAL A 1 171 ? 3.550 6.053 -4.049 1.00 98.44 171 VAL A CA 1
ATOM 1290 C C . VAL A 1 171 ? 2.143 6.531 -3.703 1.00 98.44 171 VAL A C 1
ATOM 1292 O O . VAL A 1 171 ? 1.693 7.508 -4.292 1.00 98.44 171 VAL A O 1
ATOM 1295 N N . TYR A 1 172 ? 1.487 5.904 -2.723 1.00 98.69 172 TYR A N 1
ATOM 1296 C CA . TYR A 1 172 ? 0.177 6.343 -2.243 1.00 98.69 172 TYR A CA 1
ATOM 1297 C C . TYR A 1 172 ? 0.246 7.750 -1.635 1.00 98.69 172 TYR A C 1
ATOM 1299 O O . TYR A 1 172 ? -0.496 8.630 -2.052 1.00 98.69 172 TYR A O 1
ATOM 1307 N N . ALA A 1 173 ? 1.190 8.011 -0.724 1.00 98.50 173 ALA A N 1
ATOM 1308 C CA . ALA A 1 173 ? 1.361 9.329 -0.106 1.00 98.50 173 ALA A CA 1
ATOM 1309 C C . ALA A 1 173 ? 1.662 10.439 -1.132 1.00 98.50 173 ALA A C 1
ATOM 1311 O O . ALA A 1 173 ? 1.182 11.559 -0.986 1.00 98.50 173 ALA A O 1
ATOM 1312 N N . ASN A 1 174 ? 2.407 10.127 -2.199 1.00 98.31 174 ASN A N 1
ATOM 1313 C CA . ASN A 1 174 ? 2.736 11.063 -3.278 1.00 98.31 174 ASN A CA 1
ATOM 1314 C C . ASN A 1 174 ? 1.528 11.517 -4.104 1.00 98.31 174 ASN A C 1
ATOM 1316 O O . ASN A 1 174 ? 1.680 12.422 -4.919 1.00 98.31 174 ASN A O 1
ATOM 1320 N N . ARG A 1 175 ? 0.362 10.884 -3.953 1.00 98.12 175 ARG A N 1
ATOM 1321 C CA . ARG A 1 175 ? -0.865 11.309 -4.634 1.00 98.12 175 ARG A CA 1
ATOM 1322 C C . ARG A 1 175 ? -1.452 12.574 -4.022 1.00 98.12 175 ARG A C 1
ATOM 1324 O O . ARG A 1 175 ? -2.009 13.390 -4.750 1.00 98.12 175 ARG A O 1
ATOM 1331 N N . PHE A 1 176 ? -1.271 12.754 -2.717 1.00 98.50 176 PHE A N 1
ATOM 1332 C CA . PHE A 1 176 ? -1.952 13.772 -1.927 1.00 98.50 176 PHE A CA 1
ATOM 1333 C C . PHE A 1 176 ? -1.053 14.976 -1.635 1.00 98.50 176 PHE A C 1
ATOM 1335 O O . PHE A 1 176 ? 0.176 14.867 -1.559 1.00 98.50 176 PHE A O 1
ATOM 1342 N N . GLN A 1 177 ? -1.664 16.142 -1.456 1.00 98.00 177 GLN A N 1
ATOM 1343 C CA . GLN A 1 177 ? -0.976 17.364 -1.051 1.00 98.00 177 GLN A CA 1
ATOM 1344 C C . GLN A 1 177 ? -0.214 17.164 0.274 1.00 98.00 177 GLN A C 1
ATOM 1346 O O . GLN A 1 177 ? -0.709 16.473 1.164 1.00 98.00 177 GLN A O 1
ATOM 1351 N N . PRO A 1 178 ? 0.983 17.763 0.429 1.00 97.25 178 PRO A N 1
ATOM 1352 C CA . PRO A 1 178 ? 1.612 18.722 -0.483 1.00 97.25 178 PRO A CA 1
ATOM 1353 C C . PRO A 1 178 ? 2.457 18.074 -1.596 1.00 97.25 178 PRO A C 1
ATOM 1355 O O . PRO A 1 178 ? 3.060 18.788 -2.392 1.00 97.25 178 PRO A O 1
ATOM 1358 N N . LEU A 1 179 ? 2.557 16.741 -1.643 1.00 96.25 179 LEU A N 1
ATOM 1359 C CA . LEU A 1 179 ? 3.440 16.036 -2.581 1.00 96.25 179 LEU A CA 1
ATOM 1360 C C . LEU A 1 179 ? 2.805 15.829 -3.962 1.00 96.25 179 LEU A C 1
ATOM 1362 O O . LEU A 1 179 ? 3.517 15.831 -4.967 1.00 96.25 179 LEU A O 1
ATOM 1366 N N . GLY A 1 180 ? 1.489 15.631 -3.992 1.00 97.00 180 GLY A N 1
ATOM 1367 C CA . GLY A 1 180 ? 0.697 15.383 -5.191 1.00 97.00 180 GLY A CA 1
ATOM 1368 C C . GLY A 1 180 ? -0.475 16.343 -5.355 1.00 97.00 180 GLY A C 1
ATOM 1369 O O . GLY A 1 180 ? -0.567 17.371 -4.684 1.00 97.00 180 GLY A O 1
ATOM 1370 N N . ALA A 1 181 ? -1.356 16.003 -6.294 1.00 97.00 181 ALA A N 1
ATOM 1371 C CA . ALA A 1 181 ? -2.469 16.851 -6.708 1.00 97.00 181 ALA A CA 1
ATOM 1372 C C . ALA A 1 181 ? -3.759 16.615 -5.905 1.00 97.00 181 ALA A C 1
ATOM 1374 O O . ALA A 1 181 ? -4.574 17.530 -5.805 1.00 97.00 181 ALA A O 1
ATOM 1375 N N . GLU A 1 182 ? -3.958 15.416 -5.349 1.00 97.69 182 GLU A N 1
ATOM 1376 C CA . GLU A 1 182 ? -5.177 15.074 -4.609 1.00 97.69 182 GLU A CA 1
ATOM 1377 C C . GLU A 1 182 ? -5.239 15.821 -3.261 1.00 97.69 182 GLU A C 1
ATOM 1379 O O . GLU A 1 182 ? -4.194 16.069 -2.651 1.00 97.69 182 GLU A O 1
ATOM 1384 N N . PRO A 1 183 ? -6.434 16.177 -2.753 1.00 98.31 183 PRO A N 1
ATOM 1385 C CA . PRO A 1 183 ? -6.562 16.894 -1.484 1.00 98.31 183 PRO A CA 1
ATOM 1386 C C . PRO A 1 183 ? -6.003 16.097 -0.299 1.00 98.31 183 PRO A C 1
ATOM 1388 O O . PRO A 1 183 ? -6.245 14.895 -0.178 1.00 98.31 183 PRO A O 1
ATOM 1391 N N . ALA A 1 184 ? -5.279 16.763 0.601 1.00 98.25 184 ALA A N 1
ATOM 1392 C CA . ALA A 1 184 ? -4.636 16.141 1.761 1.00 98.25 184 ALA A CA 1
ATOM 1393 C C . ALA A 1 184 ? -5.620 15.343 2.641 1.00 98.25 184 ALA A C 1
ATOM 1395 O O . ALA A 1 184 ? -5.325 14.229 3.067 1.00 98.25 184 ALA A O 1
ATOM 1396 N N . GLU A 1 185 ? -6.818 15.875 2.859 1.00 97.06 185 GLU A N 1
ATOM 1397 C CA . GLU A 1 185 ? -7.903 15.286 3.648 1.00 97.06 185 GLU A CA 1
ATOM 1398 C C . GLU A 1 185 ? -8.475 13.989 3.057 1.00 97.06 185 GLU A C 1
ATOM 1400 O O . GLU A 1 185 ? -9.127 13.216 3.761 1.00 97.06 185 GLU A O 1
ATOM 1405 N N . SER A 1 186 ? -8.224 13.734 1.770 1.00 96.94 186 SER A N 1
ATOM 1406 C CA . SER A 1 186 ? -8.623 12.491 1.105 1.00 96.94 186 SER A CA 1
ATOM 1407 C C . SER A 1 186 ? -7.623 11.356 1.343 1.00 96.94 186 SER A C 1
ATOM 1409 O O . SER A 1 186 ? -7.925 10.203 1.038 1.00 96.94 186 SER A O 1
ATOM 1411 N N . CYS A 1 187 ? -6.448 11.647 1.913 1.00 98.06 187 CYS A N 1
ATOM 1412 C CA . CYS A 1 187 ? -5.426 10.648 2.196 1.00 98.06 187 CYS A CA 1
ATOM 1413 C C . CYS A 1 187 ? -5.864 9.716 3.333 1.00 98.06 187 CYS A C 1
ATOM 1415 O O . CYS A 1 187 ? -5.972 10.119 4.492 1.00 98.06 187 CYS A O 1
ATOM 1417 N N . ARG A 1 188 ? -6.072 8.436 3.012 1.00 97.94 188 ARG A N 1
ATOM 1418 C CA . ARG A 1 188 ? -6.448 7.388 3.973 1.00 97.94 188 ARG A CA 1
ATOM 1419 C C . ARG A 1 188 ? -5.365 6.319 4.040 1.00 97.94 188 ARG A C 1
ATOM 1421 O O . ARG A 1 188 ? -5.593 5.154 3.711 1.00 97.94 188 ARG A O 1
ATOM 1428 N N . LEU A 1 189 ? -4.166 6.741 4.437 1.00 98.56 189 LEU A N 1
ATOM 1429 C CA . LEU A 1 189 ? -3.026 5.857 4.658 1.00 98.56 189 LEU A CA 1
ATOM 1430 C C . LEU A 1 189 ? -2.922 5.494 6.142 1.00 98.56 189 LEU A C 1
ATOM 1432 O O . LEU A 1 189 ? -2.655 6.341 6.996 1.00 98.56 189 LEU A O 1
ATOM 1436 N N . TRP A 1 190 ? -3.104 4.211 6.424 1.00 98.62 190 TRP A N 1
ATOM 1437 C CA . TRP A 1 190 ? -3.070 3.634 7.759 1.00 98.62 190 TRP A CA 1
ATOM 1438 C C . TRP A 1 190 ? -1.887 2.689 7.896 1.00 98.62 190 TRP A C 1
ATOM 1440 O O . TRP A 1 190 ? -1.552 1.956 6.964 1.00 98.62 190 TRP A O 1
ATOM 1450 N N . PHE A 1 191 ? -1.276 2.678 9.073 1.00 98.50 191 PHE A N 1
ATOM 1451 C CA . PHE A 1 191 ? -0.114 1.857 9.370 1.00 98.50 191 PHE A CA 1
ATOM 1452 C C . PHE A 1 191 ? -0.310 1.105 10.683 1.00 98.50 191 PHE A C 1
ATOM 1454 O O . PHE A 1 191 ? -0.439 1.723 11.731 1.00 98.50 191 PHE A O 1
ATOM 1461 N N . TYR A 1 192 ? -0.320 -0.223 10.633 1.00 98.56 192 TYR A N 1
ATOM 1462 C CA . TYR A 1 192 ? -0.189 -1.060 11.817 1.00 98.56 192 TYR A CA 1
ATOM 1463 C C . TYR A 1 192 ? 1.287 -1.372 12.054 1.00 98.56 192 TYR A C 1
ATOM 1465 O O . TYR A 1 192 ? 1.899 -2.129 11.289 1.00 98.56 192 TYR A O 1
ATOM 1473 N N . GLU A 1 193 ? 1.854 -0.773 13.099 1.00 98.06 193 GLU A N 1
ATOM 1474 C CA . GLU A 1 193 ? 3.252 -0.959 13.472 1.00 98.06 193 GLU A CA 1
ATOM 1475 C C . GLU A 1 193 ? 3.376 -2.235 14.315 1.00 98.06 193 GLU A C 1
ATOM 1477 O O . GLU A 1 193 ? 2.892 -2.320 15.443 1.00 98.06 193 GLU A O 1
ATOM 1482 N N . VAL A 1 194 ? 3.991 -3.269 13.740 1.00 97.81 194 VAL A N 1
ATOM 1483 C CA . VAL A 1 194 ? 3.940 -4.626 14.306 1.00 97.81 194 VAL A CA 1
ATOM 1484 C C . VAL A 1 194 ? 4.714 -4.793 15.614 1.00 97.81 194 VAL A C 1
ATOM 1486 O O . VAL A 1 194 ? 4.428 -5.740 16.340 1.00 97.81 194 VAL A O 1
ATOM 1489 N N . ASN A 1 195 ? 5.681 -3.932 15.940 1.00 96.94 195 ASN A N 1
ATOM 1490 C CA . ASN A 1 195 ? 6.456 -4.070 17.179 1.00 96.94 195 ASN A CA 1
ATOM 1491 C C . ASN A 1 195 ? 5.722 -3.485 18.391 1.00 96.94 195 ASN A C 1
ATOM 1493 O O . ASN A 1 195 ? 5.842 -4.005 19.495 1.00 96.94 195 ASN A O 1
ATOM 1497 N N . SER A 1 196 ? 4.978 -2.406 18.177 1.00 96.81 196 SER A N 1
ATOM 1498 C CA . SER A 1 196 ? 4.178 -1.689 19.170 1.00 96.81 196 SER A CA 1
ATOM 1499 C C . SER A 1 196 ? 2.719 -2.135 19.186 1.00 96.81 196 SER A C 1
ATOM 1501 O O . SER A 1 196 ? 2.020 -1.845 20.149 1.00 96.81 196 SER A O 1
ATOM 1503 N N . ALA A 1 197 ? 2.281 -2.878 18.164 1.00 97.75 197 ALA A N 1
ATOM 1504 C CA . ALA A 1 197 ? 0.913 -3.364 18.003 1.00 97.75 197 ALA A CA 1
ATOM 1505 C C . ALA A 1 197 ? -0.137 -2.237 17.906 1.00 97.75 197 ALA A C 1
ATOM 1507 O O . ALA A 1 197 ? -1.297 -2.430 18.275 1.00 97.75 197 ALA A O 1
ATOM 1508 N N . THR A 1 198 ? 0.261 -1.085 17.360 1.00 97.56 198 THR A N 1
ATOM 1509 C CA . THR A 1 198 ? -0.549 0.141 17.323 1.00 97.56 198 THR A CA 1
ATOM 1510 C C . THR A 1 198 ? -0.900 0.539 15.892 1.00 97.56 198 THR A C 1
ATOM 1512 O O . THR A 1 198 ? -0.061 0.479 14.988 1.00 97.56 198 THR A O 1
ATOM 1515 N N . TRP A 1 199 ? -2.144 0.982 15.688 1.00 98.31 199 TRP A N 1
ATOM 1516 C CA . TRP A 1 199 ? -2.570 1.626 14.447 1.00 98.31 199 TRP A CA 1
ATOM 1517 C C . TRP A 1 199 ? -2.176 3.100 14.437 1.00 98.31 199 TRP A C 1
ATOM 1519 O O . TRP A 1 199 ? -2.331 3.802 15.430 1.00 98.31 199 TRP A O 1
ATOM 1529 N N . LYS A 1 200 ? -1.716 3.582 13.287 1.00 98.38 200 LYS A N 1
ATOM 1530 C CA . LYS A 1 200 ? -1.337 4.972 13.052 1.00 98.38 200 LYS A CA 1
ATOM 1531 C C . LYS A 1 200 ? -1.992 5.504 11.781 1.00 98.38 200 LYS A C 1
ATOM 1533 O O . LYS A 1 200 ? -2.201 4.752 10.825 1.00 98.38 200 LYS A O 1
ATOM 1538 N N . ARG A 1 201 ? -2.269 6.807 11.750 1.00 98.25 201 ARG A N 1
ATOM 1539 C CA . ARG A 1 201 ? -2.702 7.564 10.569 1.00 98.25 201 ARG A CA 1
ATOM 1540 C C . ARG A 1 201 ? -1.567 8.390 10.011 1.00 98.25 201 ARG A C 1
ATOM 1542 O O . ARG A 1 201 ? -0.856 9.036 10.777 1.00 98.25 201 ARG A O 1
ATOM 1549 N N . TRP A 1 202 ? -1.434 8.415 8.694 1.00 98.56 202 TRP A N 1
ATOM 1550 C CA . TRP A 1 202 ? -0.569 9.380 8.037 1.00 98.56 202 TRP A CA 1
ATOM 1551 C C . TRP A 1 202 ? -1.242 10.750 7.971 1.00 98.56 202 TRP A C 1
ATOM 1553 O O . TRP A 1 202 ? -2.347 10.868 7.445 1.00 98.56 202 TRP A O 1
ATOM 1563 N N . GLU A 1 203 ? -0.559 11.781 8.451 1.00 98.25 203 GLU A N 1
ATOM 1564 C CA . GLU A 1 203 ? -0.960 13.172 8.265 1.00 98.25 203 GLU A CA 1
ATOM 1565 C C . GLU A 1 203 ? -0.112 13.784 7.149 1.00 98.25 203 GLU A C 1
ATOM 1567 O O . GLU A 1 203 ? 1.079 14.047 7.347 1.00 98.25 203 GLU A O 1
ATOM 1572 N N . PRO A 1 204 ? -0.667 13.971 5.942 1.00 97.69 204 PRO A N 1
ATOM 1573 C CA . PRO A 1 204 ? 0.145 14.310 4.782 1.00 97.69 204 PRO A CA 1
ATOM 1574 C C . PRO A 1 204 ? 0.674 15.749 4.804 1.00 97.69 204 PRO A C 1
ATOM 1576 O O . PRO A 1 204 ? 1.751 15.985 4.258 1.00 97.69 204 PRO A O 1
ATOM 1579 N N . LEU A 1 205 ? -0.013 16.694 5.455 1.00 97.69 205 LEU A N 1
ATOM 1580 C CA . LEU A 1 205 ? 0.460 18.080 5.565 1.00 97.69 205 LEU A CA 1
ATOM 1581 C C . LEU A 1 205 ? 1.663 18.188 6.505 1.00 97.69 205 LEU A C 1
ATOM 1583 O O . LEU A 1 205 ? 2.655 18.830 6.170 1.00 97.69 205 LEU A O 1
ATOM 1587 N N . GLU A 1 206 ? 1.597 17.522 7.654 1.00 97.31 206 GLU A N 1
ATOM 1588 C CA . GLU A 1 206 ? 2.664 17.511 8.653 1.00 97.31 206 GLU A CA 1
ATOM 1589 C C . GLU A 1 206 ? 3.736 16.447 8.383 1.00 97.31 206 GLU A C 1
ATOM 1591 O O . GLU A 1 206 ? 4.788 16.461 9.021 1.00 97.31 206 GLU A O 1
ATOM 1596 N N . GLN A 1 207 ? 3.487 15.540 7.433 1.00 96.12 207 GLN A N 1
ATOM 1597 C CA . GLN A 1 207 ? 4.373 14.433 7.068 1.00 96.12 207 GLN A CA 1
ATOM 1598 C C . GLN A 1 207 ? 4.765 13.579 8.288 1.00 96.12 207 GLN A C 1
ATOM 1600 O O . GLN A 1 207 ? 5.935 13.240 8.476 1.00 96.12 207 GLN A O 1
ATOM 1605 N N . LEU A 1 208 ? 3.787 13.235 9.129 1.00 96.88 208 LEU A N 1
ATOM 1606 C CA . LEU A 1 208 ? 4.002 12.454 10.349 1.00 96.88 208 LEU A CA 1
ATOM 1607 C C . LEU A 1 208 ? 2.919 11.400 10.567 1.00 96.88 208 LEU A C 1
ATOM 1609 O O . LEU A 1 208 ? 1.831 11.460 9.996 1.00 96.88 208 LEU A O 1
ATOM 1613 N N . TRP A 1 209 ? 3.226 10.440 11.434 1.00 97.88 209 TRP A N 1
ATOM 1614 C CA . TRP A 1 209 ? 2.258 9.468 11.926 1.00 97.88 209 TRP A CA 1
ATOM 1615 C C . TRP A 1 209 ? 1.592 9.974 13.203 1.00 97.88 209 TRP A C 1
ATOM 1617 O O . TRP A 1 209 ? 2.283 10.417 14.120 1.00 97.88 209 TRP A O 1
ATOM 1627 N N . ARG A 1 210 ? 0.266 9.853 13.285 1.00 98.00 210 ARG A N 1
ATOM 1628 C CA . ARG A 1 210 ? -0.494 10.005 14.532 1.00 98.00 210 ARG A CA 1
ATOM 1629 C C . ARG A 1 210 ? -1.002 8.651 14.995 1.00 98.00 210 ARG A C 1
ATOM 1631 O O . ARG A 1 210 ? -1.622 7.937 14.211 1.00 98.00 210 ARG A O 1
ATOM 1638 N N . ASP A 1 211 ? -0.746 8.314 16.251 1.00 97.62 211 ASP A N 1
ATOM 1639 C CA . ASP A 1 211 ? -1.257 7.083 16.848 1.00 97.62 211 ASP A CA 1
ATOM 1640 C C . ASP A 1 211 ? -2.785 7.145 16.980 1.00 97.62 211 ASP A C 1
ATOM 1642 O O . ASP A 1 211 ? -3.368 8.207 17.214 1.00 97.62 211 ASP A O 1
ATOM 1646 N N . LEU A 1 212 ? -3.432 5.996 16.807 1.00 97.25 212 LEU A N 1
ATOM 1647 C CA . LEU A 1 212 ? -4.865 5.814 16.992 1.00 97.25 212 LEU A CA 1
ATOM 1648 C C . LEU A 1 212 ? -5.121 4.971 18.235 1.00 97.25 212 LEU A C 1
ATOM 1650 O O . LEU A 1 212 ? -4.402 4.013 18.514 1.00 97.25 212 LEU A O 1
ATOM 1654 N N . GLU A 1 213 ? -6.213 5.276 18.926 1.00 93.81 213 GLU A N 1
ATOM 1655 C CA . GLU A 1 213 ? -6.685 4.480 20.064 1.00 93.81 213 GLU A CA 1
ATOM 1656 C C . GLU A 1 213 ? -7.259 3.118 19.633 1.00 93.81 213 GLU A C 1
ATOM 1658 O O . GLU A 1 213 ? -7.357 2.197 20.441 1.00 93.81 213 GLU A O 1
ATOM 1663 N N . GLY A 1 214 ? -7.630 2.969 18.358 1.00 91.12 214 GLY A N 1
ATOM 1664 C CA . GLY A 1 214 ? -8.261 1.765 17.829 1.00 91.12 214 GLY A CA 1
ATOM 1665 C C . GLY A 1 214 ? -8.054 1.578 16.325 1.00 91.12 214 GLY A C 1
ATOM 1666 O O . GLY A 1 214 ? -7.406 2.404 15.672 1.00 91.12 214 GLY A O 1
ATOM 1667 N N . PRO A 1 215 ? -8.582 0.478 15.758 1.00 93.31 215 PRO A N 1
ATOM 1668 C CA . PRO A 1 215 ? -8.480 0.223 14.331 1.00 93.31 215 PRO A CA 1
ATOM 1669 C C . PRO A 1 215 ? -9.218 1.305 13.528 1.00 93.31 215 PRO A C 1
ATOM 1671 O O . PRO A 1 215 ? -10.278 1.777 13.951 1.00 93.31 215 PRO A O 1
ATOM 1674 N N . PRO A 1 216 ? -8.691 1.694 12.357 1.00 93.88 216 PRO A N 1
ATOM 1675 C CA . PRO A 1 216 ? -9.392 2.606 11.463 1.00 93.88 216 PRO A CA 1
ATOM 1676 C C . PRO A 1 216 ? -10.730 2.007 11.012 1.00 93.88 216 PRO A C 1
ATOM 1678 O O . PRO A 1 216 ? -10.848 0.801 10.809 1.00 93.88 216 PRO A O 1
ATOM 1681 N N . LEU A 1 217 ? -11.738 2.858 10.814 1.00 87.69 217 LEU A N 1
ATOM 1682 C CA . LEU A 1 217 ? -13.025 2.419 10.285 1.00 87.69 217 LEU A CA 1
ATOM 1683 C C . LEU A 1 217 ? -12.956 2.285 8.770 1.00 87.69 217 LEU A C 1
ATOM 1685 O O . LEU A 1 217 ? -12.523 3.181 8.041 1.00 87.69 217 LEU A O 1
ATOM 1689 N N . LEU A 1 218 ? -13.411 1.136 8.309 1.00 84.88 218 LEU A N 1
ATOM 1690 C CA . LEU A 1 218 ? -13.330 0.718 6.930 1.00 84.88 218 LEU A CA 1
ATOM 1691 C C . LEU A 1 218 ? -14.714 1.002 6.313 1.00 84.88 218 LEU A C 1
ATOM 1693 O O . LEU A 1 218 ? -15.723 0.471 6.775 1.00 84.88 218 LEU A O 1
ATOM 1697 N N . GLN A 1 219 ? -14.785 1.928 5.353 1.00 86.12 219 GLN A N 1
ATOM 1698 C CA . GLN A 1 219 ? -16.071 2.371 4.800 1.00 86.12 219 GLN A CA 1
ATOM 1699 C C . GLN A 1 219 ? -16.714 1.274 3.927 1.00 86.12 219 GLN A C 1
ATOM 1701 O O . GLN A 1 219 ? -15.984 0.531 3.259 1.00 86.12 219 GLN A O 1
ATOM 1706 N N . PRO A 1 220 ? -18.059 1.184 3.898 1.00 84.00 220 PRO A N 1
ATOM 1707 C CA . PRO A 1 220 ? -18.774 0.350 2.935 1.00 84.00 220 PRO A CA 1
ATOM 1708 C C . PRO A 1 220 ? -18.335 0.654 1.499 1.00 84.00 220 PRO A C 1
ATOM 1710 O O . PRO A 1 220 ? -18.132 1.815 1.150 1.00 84.00 220 PRO A O 1
ATOM 1713 N N . GLY A 1 221 ? -18.184 -0.376 0.667 1.00 88.50 221 GLY A N 1
ATOM 1714 C CA . GLY A 1 221 ? -17.864 -0.229 -0.760 1.00 88.50 221 GLY A CA 1
ATOM 1715 C C . GLY A 1 221 ? -16.457 0.251 -1.090 1.00 88.50 221 GLY A C 1
ATOM 1716 O O . GLY A 1 221 ? -16.147 0.441 -2.261 1.00 88.50 221 GLY A O 1
ATOM 1717 N N . LEU A 1 222 ? -15.596 0.420 -0.088 1.00 92.62 222 LEU A N 1
ATOM 1718 C CA . LEU A 1 222 ? -14.268 0.977 -0.290 1.00 92.62 222 LEU A CA 1
ATOM 1719 C C . LEU A 1 222 ? -13.386 0.056 -1.143 1.00 92.62 222 LEU A C 1
ATOM 1721 O O . LEU A 1 222 ? -13.228 -1.135 -0.853 1.00 92.62 222 LEU A O 1
ATOM 1725 N N . THR A 1 223 ? -12.734 0.634 -2.145 1.00 96.00 223 THR A N 1
ATOM 1726 C CA . THR A 1 223 ? -11.596 0.027 -2.832 1.00 96.00 223 THR A CA 1
ATOM 1727 C C . THR A 1 223 ? -10.336 0.345 -2.043 1.00 96.00 223 THR A C 1
ATOM 1729 O O . THR A 1 223 ? -9.915 1.493 -1.953 1.00 96.00 223 THR A O 1
ATOM 1732 N N . PHE A 1 224 ? -9.702 -0.655 -1.444 1.00 97.50 224 PHE A N 1
ATOM 1733 C CA . PHE A 1 224 ? -8.553 -0.446 -0.571 1.00 97.50 224 PHE A CA 1
ATOM 1734 C C . PHE A 1 224 ? -7.399 -1.384 -0.891 1.00 97.50 224 PHE A C 1
ATOM 1736 O O . PHE A 1 224 ? -7.592 -2.469 -1.428 1.00 97.50 224 PHE A O 1
ATOM 1743 N N . ALA A 1 225 ? -6.184 -0.987 -0.524 1.00 98.25 225 ALA A N 1
ATOM 1744 C CA . ALA A 1 225 ? -5.007 -1.837 -0.616 1.00 98.25 225 ALA A CA 1
ATOM 1745 C C . ALA A 1 225 ? -4.590 -2.363 0.756 1.00 98.25 225 ALA A C 1
ATOM 1747 O O . ALA A 1 225 ? -4.500 -1.602 1.717 1.00 98.25 225 ALA A O 1
ATOM 1748 N N . GLY A 1 226 ? -4.281 -3.656 0.823 1.00 97.81 226 GLY A N 1
ATOM 1749 C CA . GLY A 1 226 ? -3.622 -4.285 1.964 1.00 97.81 226 GLY A CA 1
ATOM 1750 C C . GLY A 1 226 ? -2.217 -4.716 1.563 1.00 97.81 226 GLY A C 1
ATOM 1751 O O . GLY A 1 226 ? -2.061 -5.452 0.588 1.00 97.81 226 GLY A O 1
ATOM 1752 N N . ILE A 1 227 ? -1.194 -4.235 2.271 1.00 97.81 227 ILE A N 1
ATOM 1753 C CA . ILE A 1 227 ? 0.205 -4.564 1.968 1.00 97.81 227 ILE A CA 1
ATOM 1754 C C . ILE A 1 227 ? 1.056 -4.597 3.235 1.00 97.81 227 ILE A C 1
ATOM 1756 O O . ILE A 1 227 ? 0.811 -3.862 4.191 1.00 97.81 227 ILE A O 1
ATOM 1760 N N . GLY A 1 228 ? 2.103 -5.417 3.261 1.00 97.62 228 GLY A N 1
ATOM 1761 C CA . GLY A 1 228 ? 2.918 -5.507 4.461 1.00 97.62 228 GLY A CA 1
ATOM 1762 C C . GLY A 1 228 ? 4.043 -6.520 4.415 1.00 97.62 228 GLY A C 1
ATOM 1763 O O . GLY A 1 228 ? 4.531 -6.893 3.350 1.00 97.62 228 GLY A O 1
ATOM 1764 N N . THR A 1 229 ? 4.477 -6.921 5.604 1.00 96.81 229 THR A N 1
ATOM 1765 C CA . THR A 1 229 ? 5.498 -7.953 5.789 1.00 96.81 229 THR A CA 1
ATOM 1766 C C . THR A 1 229 ? 5.031 -9.322 5.274 1.00 96.81 229 THR A C 1
ATOM 1768 O O . THR A 1 229 ? 3.846 -9.657 5.306 1.00 96.81 229 THR A O 1
ATOM 1771 N N . GLN A 1 230 ? 5.980 -10.147 4.825 1.00 95.94 230 GLN A N 1
ATOM 1772 C CA . GLN A 1 230 ? 5.720 -11.533 4.412 1.00 95.94 230 GLN A CA 1
ATOM 1773 C C . GLN A 1 230 ? 5.523 -12.481 5.602 1.00 95.94 230 GLN A C 1
ATOM 1775 O O . GLN A 1 230 ? 4.980 -13.570 5.441 1.00 95.94 230 GLN A O 1
ATOM 1780 N N . THR A 1 231 ? 5.953 -12.068 6.795 1.00 96.44 231 THR A N 1
ATOM 1781 C CA . THR A 1 231 ? 5.865 -12.856 8.030 1.00 96.44 231 THR A CA 1
ATOM 1782 C C . THR A 1 231 ? 5.200 -12.019 9.125 1.00 96.44 231 THR A C 1
ATOM 1784 O O . THR A 1 231 ? 5.885 -11.571 10.050 1.00 96.44 231 THR A O 1
ATOM 1787 N N . PRO A 1 232 ? 3.897 -11.705 8.996 1.00 97.31 232 PRO A N 1
ATOM 1788 C CA . PRO A 1 232 ? 3.189 -10.971 10.033 1.00 97.31 232 PRO A CA 1
ATOM 1789 C C . PRO A 1 232 ? 3.094 -11.828 11.303 1.00 97.31 232 PRO A C 1
ATOM 1791 O O . PRO A 1 232 ? 2.813 -13.024 11.201 1.00 97.31 232 PRO A O 1
ATOM 1794 N N . PRO A 1 233 ? 3.323 -11.249 12.492 1.00 98.19 233 PRO A N 1
ATOM 1795 C CA . PRO A 1 233 ? 3.033 -11.933 13.747 1.00 98.19 233 PRO A CA 1
ATOM 1796 C C . PRO A 1 233 ? 1.516 -12.096 13.942 1.00 98.19 233 PRO A C 1
ATOM 1798 O O . PRO A 1 233 ? 0.720 -11.403 13.304 1.00 98.19 233 PRO A O 1
ATOM 1801 N N . GLU A 1 234 ? 1.109 -12.992 14.843 1.00 98.25 234 GLU A N 1
ATOM 1802 C CA . GLU A 1 234 ? -0.305 -13.341 15.056 1.00 98.25 234 GLU A CA 1
ATOM 1803 C C . GLU A 1 234 ? -1.180 -12.130 15.400 1.00 98.25 234 GLU A C 1
ATOM 1805 O O . GLU A 1 234 ? -2.268 -11.982 14.847 1.00 98.25 234 GLU A O 1
ATOM 1810 N N . HIS A 1 235 ? -0.691 -11.208 16.236 1.00 98.06 235 HIS A N 1
ATOM 1811 C CA . HIS A 1 235 ? -1.443 -10.001 16.593 1.00 98.06 235 HIS A CA 1
ATOM 1812 C C . HIS A 1 235 ? -1.675 -9.066 15.402 1.00 98.06 235 HIS A C 1
ATOM 1814 O O . HIS A 1 235 ? -2.704 -8.401 15.340 1.00 98.06 235 HIS A O 1
ATOM 1820 N N . ALA A 1 236 ? -0.772 -9.049 14.420 1.00 98.38 236 ALA A N 1
ATOM 1821 C CA . ALA A 1 236 ? -0.967 -8.283 13.194 1.00 98.38 236 ALA A CA 1
ATOM 1822 C C . ALA A 1 236 ? -2.036 -8.915 12.290 1.00 98.38 236 ALA A C 1
ATOM 1824 O O . ALA A 1 236 ? -2.826 -8.199 11.679 1.00 98.38 236 ALA A O 1
ATOM 1825 N N . VAL A 1 237 ? -2.102 -10.250 12.235 1.00 98.44 237 VAL A N 1
ATOM 1826 C CA . VAL A 1 237 ? -3.190 -10.965 11.546 1.00 98.44 237 VAL A CA 1
ATOM 1827 C C . VAL A 1 237 ? -4.526 -10.697 12.245 1.00 98.44 237 VAL A C 1
ATOM 1829 O O . VAL A 1 237 ? -5.501 -10.357 11.581 1.00 98.44 237 VAL A O 1
ATOM 1832 N N . ALA A 1 238 ? -4.555 -10.741 13.580 1.00 98.00 238 ALA A N 1
ATOM 1833 C CA . ALA A 1 238 ? -5.742 -10.407 14.363 1.00 98.00 238 ALA A CA 1
ATOM 1834 C C . ALA A 1 238 ? -6.199 -8.950 14.151 1.00 98.00 238 ALA A C 1
ATOM 1836 O O . ALA A 1 238 ? -7.398 -8.688 14.081 1.00 98.00 238 ALA A O 1
ATOM 1837 N N . ALA A 1 239 ? -5.269 -8.001 13.997 1.00 97.88 239 ALA A N 1
ATOM 1838 C CA . ALA A 1 239 ? -5.595 -6.610 13.684 1.00 97.88 239 ALA A CA 1
ATOM 1839 C C . ALA A 1 239 ? -6.244 -6.454 12.296 1.00 97.88 239 ALA A C 1
ATOM 1841 O O . ALA A 1 239 ? -7.178 -5.665 12.146 1.00 97.88 239 ALA A O 1
ATOM 1842 N N . ILE A 1 240 ? -5.789 -7.220 11.296 1.00 97.94 240 ILE A N 1
ATOM 1843 C CA . ILE A 1 240 ? -6.415 -7.280 9.964 1.00 97.94 240 ILE A CA 1
ATOM 1844 C C . ILE A 1 240 ? -7.826 -7.873 10.063 1.00 97.94 240 ILE A C 1
ATOM 1846 O O . ILE A 1 240 ? -8.768 -7.316 9.502 1.00 97.94 240 ILE A O 1
ATOM 1850 N N . ASP A 1 241 ? -7.993 -8.966 10.808 1.00 96.62 241 ASP A N 1
ATOM 1851 C CA . ASP A 1 241 ? -9.305 -9.579 11.019 1.00 96.62 241 ASP A CA 1
ATOM 1852 C C . ASP A 1 241 ? -10.269 -8.614 11.727 1.00 96.62 241 ASP A C 1
ATOM 1854 O O . ASP A 1 241 ? -11.402 -8.437 11.282 1.00 96.62 241 ASP A O 1
ATOM 1858 N N . GLY A 1 242 ? -9.815 -7.924 12.778 1.00 94.88 242 GLY A N 1
ATOM 1859 C CA . GLY A 1 242 ? -10.612 -6.935 13.508 1.00 94.88 242 GLY A CA 1
ATOM 1860 C C . GLY A 1 242 ? -11.037 -5.744 12.645 1.00 94.88 242 GLY A C 1
ATOM 1861 O O . GLY A 1 242 ? -12.182 -5.293 12.735 1.00 94.88 242 GLY A O 1
ATOM 1862 N N . LEU A 1 243 ? -10.150 -5.279 11.759 1.00 94.69 243 LEU A N 1
ATOM 1863 C CA . LEU A 1 243 ? -10.444 -4.220 10.794 1.00 94.69 243 LEU A CA 1
ATOM 1864 C C . LEU A 1 243 ? -11.644 -4.593 9.907 1.00 94.69 243 LEU A C 1
ATOM 1866 O O . LEU A 1 243 ? -12.571 -3.797 9.760 1.00 94.69 243 LEU A O 1
ATOM 1870 N N . LEU A 1 244 ? -11.661 -5.808 9.355 1.00 93.50 244 LEU A N 1
ATOM 1871 C CA . LEU A 1 244 ? -12.728 -6.263 8.457 1.00 93.50 244 LEU A CA 1
ATOM 1872 C C . LEU A 1 244 ? -13.992 -6.700 9.217 1.00 93.50 244 LEU A C 1
ATOM 1874 O O . LEU A 1 244 ? -15.098 -6.423 8.759 1.00 93.50 244 LEU A O 1
ATOM 1878 N N . ALA A 1 245 ? -13.858 -7.312 10.396 1.00 92.00 245 ALA A N 1
ATOM 1879 C CA . ALA A 1 245 ? -14.995 -7.720 11.224 1.00 92.00 245 ALA A CA 1
ATOM 1880 C C . ALA A 1 245 ? -15.861 -6.526 11.669 1.00 92.00 245 ALA A C 1
ATOM 1882 O O . ALA A 1 245 ? -17.089 -6.632 11.732 1.00 92.00 245 ALA A O 1
ATOM 1883 N N . SER A 1 246 ? -15.235 -5.370 11.926 1.00 85.62 246 SER A N 1
ATOM 1884 C CA . SER A 1 246 ? -15.949 -4.136 12.282 1.00 85.62 246 SER A CA 1
ATOM 1885 C C . SER A 1 246 ? -16.911 -3.651 11.181 1.00 85.62 246 SER A C 1
ATOM 1887 O O . SER A 1 246 ? -17.956 -3.064 11.482 1.00 85.62 246 SER A O 1
ATOM 1889 N N . GLN A 1 247 ? -16.635 -3.969 9.908 1.00 77.50 247 GLN A N 1
ATOM 1890 C CA . GLN A 1 247 ? -17.550 -3.671 8.803 1.00 77.50 247 GLN A CA 1
ATOM 1891 C C . GLN A 1 247 ? -18.816 -4.528 8.846 1.00 77.50 247 GLN A C 1
ATOM 1893 O O . GLN A 1 247 ? -19.921 -4.008 8.659 1.00 77.50 247 GLN A O 1
ATOM 1898 N N . SER A 1 248 ? -18.667 -5.835 9.081 1.00 69.19 248 SER A N 1
ATOM 1899 C CA . SER A 1 248 ? -19.784 -6.787 9.054 1.00 69.19 248 SER A CA 1
ATOM 1900 C C . SER A 1 248 ? -20.810 -6.468 10.143 1.00 69.19 248 SER A C 1
ATOM 1902 O O . SER A 1 248 ? -22.014 -6.538 9.902 1.00 69.19 248 SER A O 1
ATOM 1904 N N . ALA A 1 249 ? -20.342 -6.036 11.319 1.00 68.88 249 ALA A N 1
ATOM 1905 C CA . ALA A 1 249 ? -21.211 -5.624 12.421 1.00 68.88 249 ALA A CA 1
ATOM 1906 C C . ALA A 1 249 ? -22.081 -4.402 12.073 1.00 68.88 249 ALA A C 1
ATOM 1908 O O . ALA A 1 249 ? -23.213 -4.295 12.540 1.00 68.88 249 ALA A O 1
ATOM 1909 N N . THR A 1 250 ? -21.579 -3.501 11.224 1.00 63.12 250 THR A N 1
ATOM 1910 C CA . THR A 1 250 ? -22.286 -2.265 10.856 1.00 63.12 250 THR A CA 1
ATOM 1911 C C . THR A 1 250 ? -23.381 -2.514 9.808 1.00 63.12 250 THR A C 1
ATOM 1913 O O . THR A 1 250 ? -24.413 -1.851 9.838 1.00 63.12 250 THR A O 1
ATOM 1916 N N . HIS A 1 251 ? -23.210 -3.511 8.931 1.00 60.97 251 HIS A N 1
ATOM 1917 C CA . HIS A 1 251 ? -24.196 -3.876 7.898 1.00 60.97 251 HIS A CA 1
ATOM 1918 C C . HIS A 1 251 ? -25.267 -4.865 8.380 1.00 60.97 251 HIS A C 1
ATOM 1920 O O . HIS A 1 251 ? -26.305 -5.009 7.742 1.00 60.97 251 HIS A O 1
ATOM 1926 N N . GLY A 1 252 ? -25.023 -5.556 9.497 1.00 55.69 252 GLY A N 1
ATOM 1927 C CA . GLY A 1 252 ? -25.948 -6.538 10.065 1.00 55.69 252 GLY A CA 1
ATOM 1928 C C . GLY A 1 252 ? -27.108 -5.948 10.870 1.00 55.69 252 GLY A C 1
ATOM 1929 O O . GLY A 1 252 ? -27.969 -6.708 11.307 1.00 55.69 252 GLY A O 1
ATOM 1930 N N . ARG A 1 253 ? -27.162 -4.625 11.089 1.00 46.44 253 ARG A N 1
ATOM 1931 C CA . ARG A 1 253 ? -28.367 -3.990 11.636 1.00 46.44 253 ARG A CA 1
ATOM 1932 C C . ARG A 1 253 ? -29.357 -3.803 10.487 1.00 46.44 253 ARG A C 1
ATOM 1934 O O . ARG A 1 253 ? -29.056 -3.012 9.594 1.00 46.44 253 ARG A O 1
ATOM 1941 N N . PRO A 1 254 ? -30.524 -4.480 10.499 1.00 47.62 254 PRO A N 1
ATOM 1942 C CA . PRO A 1 254 ? -31.616 -4.097 9.622 1.00 47.62 254 PRO A CA 1
ATOM 1943 C C . PRO A 1 254 ? -31.828 -2.609 9.848 1.00 47.62 254 PRO A C 1
ATOM 1945 O O . PRO A 1 254 ? -32.015 -2.177 10.987 1.00 47.62 254 PRO A O 1
ATOM 1948 N N . GLN A 1 255 ? -31.707 -1.821 8.788 1.00 47.31 255 GLN A N 1
ATOM 1949 C CA . GLN A 1 255 ? -32.147 -0.444 8.824 1.00 47.31 255 GLN A CA 1
ATOM 1950 C C . GLN A 1 255 ? -33.638 -0.540 9.154 1.00 47.31 255 GLN A C 1
ATOM 1952 O O . GLN A 1 255 ? -34.419 -0.957 8.298 1.00 47.31 255 GLN A O 1
ATOM 1957 N N . GLU A 1 256 ? -34.011 -0.298 10.417 1.00 44.88 256 GLU A N 1
ATOM 1958 C CA . GLU A 1 256 ? -35.404 -0.144 10.817 1.00 44.88 256 GLU A CA 1
ATOM 1959 C C . GLU A 1 256 ? -35.940 0.954 9.912 1.00 44.88 256 GLU A C 1
ATOM 1961 O O . GLU A 1 256 ? -35.654 2.137 10.102 1.00 44.88 256 GLU A O 1
ATOM 1966 N N . GLN A 1 257 ? -36.627 0.548 8.841 1.00 43.97 257 GLN A N 1
ATOM 1967 C CA . GLN A 1 257 ? -37.410 1.469 8.050 1.00 43.97 257 GLN A CA 1
ATOM 1968 C C . GLN A 1 257 ? -38.348 2.109 9.064 1.00 43.97 257 GLN A C 1
ATOM 1970 O O . GLN A 1 257 ? -39.101 1.365 9.701 1.00 43.97 257 GLN A O 1
ATOM 1975 N N . PRO A 1 258 ? -38.279 3.435 9.284 1.00 50.34 258 PRO A N 1
ATOM 1976 C CA . PRO A 1 258 ? -39.232 4.089 10.155 1.00 50.34 258 PRO A CA 1
ATOM 1977 C C . PRO A 1 258 ? -40.594 3.723 9.593 1.00 50.34 258 PRO A C 1
ATOM 1979 O O . PRO A 1 258 ? -40.909 4.067 8.451 1.00 50.34 258 PRO A O 1
ATOM 1982 N N . SER A 1 259 ? -41.337 2.921 10.357 1.00 53.34 259 SER A N 1
ATOM 1983 C CA . SER A 1 259 ? -42.673 2.482 10.006 1.00 53.34 259 SER A CA 1
ATOM 1984 C C . SER A 1 259 ? -43.428 3.736 9.609 1.00 53.34 259 SER A C 1
ATOM 1986 O O . SER A 1 259 ? -43.647 4.609 10.454 1.00 53.34 259 SER A O 1
ATOM 1988 N N . GLN A 1 260 ? -43.736 3.869 8.318 1.00 48.50 260 GLN A N 1
ATOM 1989 C CA . GLN A 1 260 ? -44.590 4.935 7.834 1.00 48.50 260 GLN A CA 1
ATOM 1990 C C . GLN A 1 260 ? -45.915 4.748 8.558 1.00 48.50 260 GLN A C 1
ATOM 1992 O O . GLN A 1 260 ? -46.699 3.861 8.219 1.00 48.50 260 GLN A O 1
ATOM 1997 N N . GLY A 1 261 ? -46.114 5.531 9.618 1.00 50.81 261 GLY A N 1
ATOM 1998 C CA . GLY A 1 261 ? -47.375 5.596 10.323 1.00 50.81 261 GLY A CA 1
ATOM 1999 C C . GLY A 1 261 ? -48.432 5.936 9.290 1.00 50.81 261 GLY A C 1
ATOM 2000 O O . GLY A 1 261 ? -48.414 7.023 8.718 1.00 50.81 261 GLY A O 1
ATOM 2001 N N . HIS A 1 262 ? -49.308 4.977 9.004 1.00 48.69 262 HIS A N 1
ATOM 2002 C CA . HIS A 1 262 ? -50.533 5.251 8.279 1.00 48.69 262 HIS A CA 1
ATOM 2003 C C . HIS A 1 262 ? -51.283 6.346 9.045 1.00 48.69 262 HIS A C 1
ATOM 2005 O O . HIS A 1 262 ? -51.613 6.133 10.216 1.00 48.69 262 HIS A O 1
ATOM 2011 N N . PRO A 1 263 ? -51.544 7.51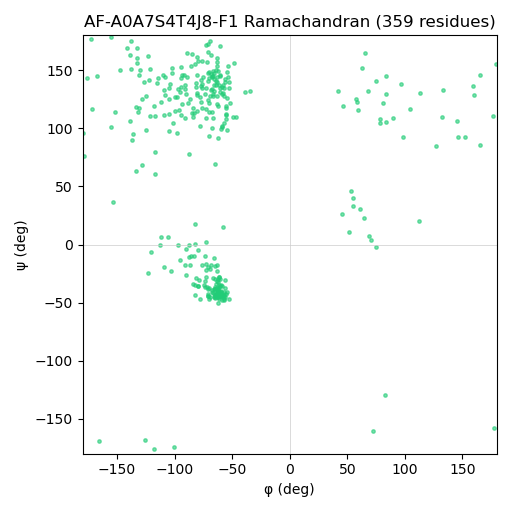6 8.438 1.00 52.84 263 PRO A N 1
ATOM 2012 C CA . PRO A 1 263 ? -52.457 8.464 9.042 1.00 52.84 263 PRO A CA 1
ATOM 2013 C C . PRO A 1 263 ? -53.839 7.806 9.101 1.00 52.84 263 PRO A C 1
ATOM 2015 O O . PRO A 1 263 ? -54.334 7.260 8.113 1.00 52.84 263 PRO A O 1
ATOM 2018 N N . ALA A 1 264 ? -54.434 7.822 10.292 1.00 47.56 264 ALA A N 1
ATOM 2019 C CA . ALA A 1 264 ? -55.795 7.366 10.522 1.00 47.56 264 ALA A CA 1
ATOM 2020 C C . ALA A 1 264 ? -56.784 8.085 9.577 1.00 47.56 264 ALA A C 1
ATOM 2022 O O . ALA A 1 264 ? -56.558 9.248 9.227 1.00 47.56 264 ALA A O 1
ATOM 2023 N N . PRO A 1 265 ? -57.887 7.431 9.170 1.00 53.09 265 PRO A N 1
ATOM 2024 C CA . PRO A 1 265 ? -58.871 8.035 8.285 1.00 53.09 265 PRO A CA 1
ATOM 2025 C C . PRO A 1 265 ? -59.574 9.198 8.995 1.00 53.09 265 PRO A C 1
ATOM 2027 O O . PRO A 1 265 ? -60.364 9.006 9.918 1.00 53.09 265 PRO A O 1
ATOM 2030 N N . GLY A 1 266 ? -59.263 10.417 8.554 1.00 47.59 266 GLY A N 1
ATOM 2031 C CA . GLY A 1 266 ? -59.959 11.631 8.951 1.00 47.59 266 GLY A CA 1
ATOM 2032 C C . GLY A 1 266 ? -61.338 11.700 8.300 1.00 47.59 266 GLY A C 1
ATOM 2033 O O . GLY A 1 266 ? -61.469 11.766 7.079 1.00 47.59 266 GLY A O 1
ATOM 2034 N N . THR A 1 267 ? -62.364 11.685 9.143 1.00 45.91 267 THR A N 1
ATOM 2035 C CA . THR A 1 267 ? -63.740 12.091 8.850 1.00 45.91 267 THR A CA 1
ATOM 2036 C C . THR A 1 267 ? -63.806 13.510 8.271 1.00 45.91 267 THR A C 1
ATOM 2038 O O . THR A 1 267 ? -63.027 14.380 8.648 1.00 45.91 267 THR A O 1
ATOM 2041 N N . GLY A 1 268 ? -64.743 13.701 7.338 1.00 41.38 268 GLY A N 1
ATOM 2042 C CA . GLY A 1 268 ? -64.852 14.835 6.417 1.00 41.38 268 GLY A CA 1
ATOM 2043 C C . GLY A 1 268 ? -65.023 16.236 7.010 1.00 41.38 268 GLY A C 1
ATOM 2044 O O . GLY A 1 268 ? -65.329 16.405 8.182 1.00 41.38 268 GLY A O 1
ATOM 2045 N N . CYS A 1 269 ? -64.931 17.240 6.133 1.00 37.34 269 CYS A N 1
ATOM 2046 C CA . CYS A 1 269 ? -65.970 18.263 5.989 1.00 37.34 269 CYS A CA 1
ATOM 2047 C C . CYS A 1 269 ? -65.774 19.103 4.716 1.00 37.34 269 CYS A C 1
ATOM 2049 O O . CYS A 1 269 ? -64.658 19.385 4.290 1.00 37.34 269 CYS A O 1
ATOM 2051 N N . CYS A 1 270 ? -66.906 19.477 4.127 1.00 39.91 270 CYS A N 1
ATOM 2052 C CA . CYS A 1 270 ? -67.085 20.312 2.946 1.00 39.91 270 CYS A CA 1
ATOM 2053 C C . CYS A 1 270 ? -66.572 21.752 3.138 1.00 39.91 270 CYS A C 1
ATOM 2055 O O . CYS A 1 270 ? -66.651 22.293 4.238 1.00 39.91 270 CYS A O 1
ATOM 2057 N N . GLY A 1 271 ? -66.179 22.422 2.050 1.00 34.09 271 GLY A N 1
ATOM 2058 C CA . GLY A 1 271 ? -65.960 23.871 2.056 1.00 34.09 271 GLY A CA 1
ATOM 2059 C C . GLY A 1 271 ? -65.441 24.418 0.728 1.00 34.09 271 GLY A C 1
ATOM 2060 O O . GLY A 1 271 ? -64.320 24.137 0.329 1.00 34.09 271 GLY A O 1
ATOM 2061 N N . SER A 1 272 ? -66.288 25.177 0.043 1.00 40.19 272 SER A N 1
ATOM 2062 C CA . SER A 1 272 ? -66.131 25.706 -1.311 1.00 40.19 272 SER A CA 1
ATOM 2063 C C . SER A 1 272 ? -65.180 26.910 -1.461 1.00 40.19 272 SER A C 1
ATOM 2065 O O . SER A 1 272 ? -65.094 27.752 -0.579 1.00 40.19 272 SER A O 1
ATOM 2067 N N . ALA A 1 273 ? -64.701 27.058 -2.705 1.00 38.91 273 ALA A N 1
ATOM 2068 C CA . ALA A 1 273 ? -64.645 28.285 -3.521 1.00 38.91 273 ALA A CA 1
ATOM 2069 C C . ALA A 1 273 ? -63.503 29.325 -3.396 1.00 38.91 273 ALA A C 1
ATOM 2071 O O . ALA A 1 273 ? -63.081 29.729 -2.324 1.00 38.91 273 ALA A O 1
ATOM 2072 N N . ALA A 1 274 ? -63.212 29.866 -4.596 1.00 36.56 274 ALA A N 1
ATOM 2073 C CA . ALA A 1 274 ? -62.654 31.181 -4.953 1.00 36.56 274 ALA A CA 1
ATOM 2074 C C . ALA A 1 274 ? -61.116 31.327 -4.909 1.00 36.56 274 ALA A C 1
ATOM 2076 O O . ALA A 1 274 ? -60.493 31.241 -3.866 1.00 36.56 274 ALA A O 1
ATOM 2077 N N . ARG A 1 275 ? -60.456 31.363 -6.078 1.00 36.66 275 ARG A N 1
ATOM 2078 C CA . ARG A 1 275 ? -60.153 32.531 -6.950 1.00 36.66 275 ARG A CA 1
ATOM 2079 C C . ARG A 1 275 ? -58.929 33.339 -6.491 1.00 36.66 275 ARG A C 1
ATOM 2081 O O . ARG A 1 275 ? -58.993 34.022 -5.482 1.00 36.66 275 ARG A O 1
ATOM 2088 N N . GLY A 1 276 ? -57.954 33.430 -7.399 1.00 31.17 276 GLY A N 1
ATOM 2089 C CA . GLY A 1 276 ? -57.312 34.699 -7.751 1.00 31.17 276 GLY A CA 1
ATOM 2090 C C . GLY A 1 276 ? -55.841 34.855 -7.371 1.00 31.17 276 GLY A C 1
ATOM 2091 O O . GLY A 1 276 ? -55.486 34.717 -6.208 1.00 31.17 276 GLY A O 1
ATOM 2092 N N . GLY A 1 277 ? -55.038 35.276 -8.353 1.00 32.19 277 GLY A N 1
ATOM 2093 C CA . GLY A 1 277 ? -53.960 36.236 -8.108 1.00 32.19 277 GLY A CA 1
ATOM 2094 C C . GLY A 1 277 ? -52.570 35.830 -8.577 1.00 32.19 277 GLY A C 1
ATOM 2095 O O . GLY A 1 277 ? -51.761 35.388 -7.771 1.00 32.19 277 GLY A O 1
ATOM 2096 N N . ASP A 1 278 ? -52.282 36.080 -9.855 1.00 40.72 278 ASP A N 1
ATOM 2097 C CA . ASP A 1 278 ? -50.934 36.387 -10.341 1.00 40.72 278 ASP A CA 1
ATOM 2098 C C . ASP A 1 278 ? -50.417 37.701 -9.723 1.00 40.72 278 ASP A C 1
ATOM 2100 O O . ASP A 1 278 ? -51.169 38.672 -9.674 1.00 40.72 278 ASP A O 1
ATOM 2104 N N . CYS A 1 279 ? -49.129 37.747 -9.357 1.00 35.59 279 CYS A N 1
ATOM 2105 C CA . CYS A 1 279 ? -48.265 38.940 -9.251 1.00 35.59 279 CYS A CA 1
ATOM 2106 C C . CYS A 1 279 ? -46.807 38.449 -9.419 1.00 35.59 279 CYS A C 1
ATOM 2108 O O . CYS A 1 279 ? -46.328 37.678 -8.595 1.00 35.59 279 CYS A O 1
ATOM 2110 N N . LEU A 1 280 ? -46.177 38.596 -10.589 1.00 34.31 280 LEU A N 1
ATOM 2111 C CA . LEU A 1 280 ? -45.329 39.721 -11.031 1.00 34.31 280 LEU A CA 1
ATOM 2112 C C . LEU A 1 280 ? -44.090 40.017 -10.163 1.00 34.31 280 LEU A C 1
ATOM 2114 O O . LEU A 1 280 ? -44.242 40.512 -9.055 1.00 34.31 280 LEU A O 1
ATOM 2118 N N . ALA A 1 281 ? -42.923 39.835 -10.812 1.00 34.84 281 ALA A N 1
ATOM 2119 C CA . ALA A 1 281 ? -41.728 40.703 -10.835 1.00 34.84 281 ALA A CA 1
ATOM 2120 C C . ALA A 1 281 ? -40.986 40.933 -9.488 1.00 34.84 281 ALA A C 1
ATOM 2122 O O . ALA A 1 281 ? -41.564 40.865 -8.420 1.00 34.84 281 ALA A O 1
ATOM 2123 N N . ASP A 1 282 ? -39.687 41.203 -9.394 1.00 32.50 282 ASP A N 1
ATOM 2124 C CA . ASP A 1 282 ? -38.711 41.728 -10.340 1.00 32.50 282 ASP A CA 1
ATOM 2125 C C . ASP A 1 282 ? -37.299 41.653 -9.706 1.00 32.50 282 ASP A C 1
ATOM 2127 O O . ASP A 1 282 ? -37.154 41.391 -8.512 1.00 32.50 282 ASP A O 1
ATOM 2131 N N . ALA A 1 283 ? -36.306 42.045 -10.508 1.00 32.62 283 ALA A N 1
ATOM 2132 C CA . ALA A 1 283 ? -35.044 42.691 -10.125 1.00 32.62 283 ALA A CA 1
ATOM 2133 C C . ALA A 1 283 ? -33.788 41.855 -9.779 1.00 32.62 283 ALA A C 1
ATOM 2135 O O . ALA A 1 283 ? -33.590 41.279 -8.711 1.00 32.62 283 ALA A O 1
ATOM 2136 N N . ALA A 1 284 ? -32.864 41.971 -10.733 1.00 30.61 284 ALA A N 1
ATOM 2137 C CA . ALA A 1 284 ? -31.417 41.861 -10.656 1.00 30.61 284 ALA A CA 1
ATOM 2138 C C . ALA A 1 284 ? -30.754 42.672 -9.521 1.00 30.61 284 ALA A C 1
ATOM 2140 O O . ALA A 1 284 ? -31.234 43.742 -9.161 1.00 30.61 284 ALA A O 1
ATOM 2141 N N . ALA A 1 285 ? -29.558 42.248 -9.091 1.00 31.45 285 ALA A N 1
ATOM 2142 C CA . ALA A 1 285 ? -28.287 42.942 -9.372 1.00 31.45 285 ALA A CA 1
ATOM 2143 C C . ALA A 1 285 ? -27.164 42.575 -8.377 1.00 31.45 285 ALA A C 1
ATOM 2145 O O . ALA A 1 285 ? -27.348 42.594 -7.169 1.00 31.45 285 ALA A O 1
ATOM 2146 N N . ALA A 1 286 ? -25.979 42.354 -8.958 1.00 30.11 286 ALA A N 1
ATOM 2147 C CA . ALA A 1 286 ? -24.650 42.756 -8.487 1.00 30.11 286 ALA A CA 1
ATOM 2148 C C . ALA A 1 286 ? -24.124 42.320 -7.100 1.00 30.11 286 ALA A C 1
ATOM 2150 O O . ALA A 1 286 ? -24.566 42.783 -6.057 1.00 30.11 286 ALA A O 1
ATOM 2151 N N . GLY A 1 287 ? -22.946 41.684 -7.135 1.00 26.36 287 GLY A N 1
ATOM 2152 C CA . GLY A 1 287 ? -21.787 42.319 -6.503 1.00 26.36 287 GLY A CA 1
ATOM 2153 C C . GLY A 1 287 ? -20.914 41.455 -5.594 1.00 26.36 287 GLY A C 1
ATOM 2154 O O . GLY A 1 287 ? -21.382 40.847 -4.644 1.00 26.36 287 GLY A O 1
ATOM 2155 N N . LEU A 1 288 ? -19.608 41.595 -5.846 1.00 29.38 288 LEU A N 1
ATOM 2156 C CA . LEU A 1 288 ? -18.494 41.586 -4.888 1.00 29.38 288 LEU A CA 1
ATOM 2157 C C . LEU A 1 288 ? -17.695 40.290 -4.689 1.00 29.38 288 LEU A C 1
ATOM 2159 O O . 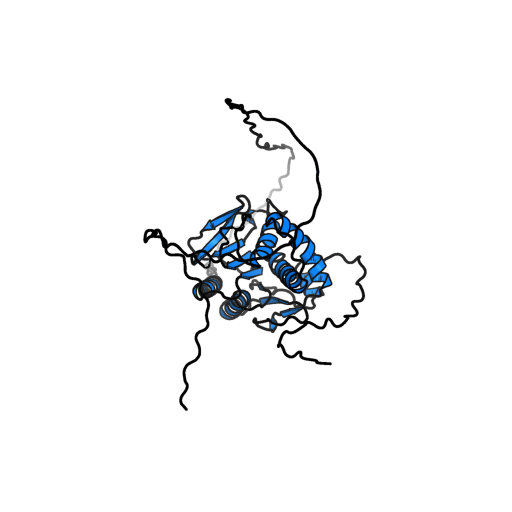LEU A 1 288 ? -17.911 39.475 -3.799 1.00 29.38 288 LEU A O 1
ATOM 2163 N N . CYS A 1 289 ? -16.627 40.245 -5.489 1.00 28.34 289 CYS A N 1
ATOM 2164 C CA . CYS A 1 289 ? -15.302 39.751 -5.147 1.00 28.34 289 CYS A CA 1
ATOM 2165 C C . CYS A 1 289 ? -14.870 40.127 -3.720 1.00 28.34 289 CYS A C 1
ATOM 2167 O O . CYS A 1 289 ? -14.820 41.312 -3.395 1.00 28.34 289 CYS A O 1
ATOM 2169 N N . LEU A 1 290 ? -14.385 39.153 -2.947 1.00 30.11 290 LEU A N 1
ATOM 2170 C CA . LEU A 1 290 ? -13.383 39.388 -1.906 1.00 30.11 290 LEU A CA 1
ATOM 2171 C C . LEU A 1 290 ? -12.342 38.264 -1.919 1.00 30.11 290 LEU A C 1
ATOM 2173 O O . LEU A 1 290 ? -12.588 37.133 -1.505 1.00 30.11 290 LEU A O 1
ATOM 2177 N N . ALA A 1 291 ? -11.158 38.619 -2.415 1.00 28.78 291 ALA A N 1
ATOM 2178 C CA . ALA A 1 291 ? -9.922 37.873 -2.254 1.00 28.78 291 ALA A CA 1
ATOM 2179 C C . ALA A 1 291 ? -9.524 37.825 -0.768 1.00 28.78 291 ALA A C 1
ATOM 2181 O O . ALA A 1 291 ? -9.633 38.830 -0.063 1.00 28.78 291 ALA A O 1
ATOM 2182 N N . ARG A 1 292 ? -9.016 36.679 -0.295 1.00 32.34 292 ARG A N 1
ATOM 2183 C CA . ARG A 1 292 ? -8.333 36.568 1.006 1.00 32.34 292 ARG A CA 1
ATOM 2184 C C . ARG A 1 292 ? -6.825 36.359 0.810 1.00 32.34 292 ARG A C 1
ATOM 2186 O O . ARG A 1 292 ? -6.427 35.720 -0.162 1.00 32.34 292 ARG A O 1
ATOM 2193 N N . PRO A 1 293 ? -5.994 36.937 1.697 1.00 33.09 293 PRO A N 1
ATOM 2194 C CA . PRO A 1 293 ? -4.577 37.179 1.443 1.00 33.09 293 PRO A CA 1
ATOM 2195 C C . PRO A 1 293 ? -3.671 35.984 1.768 1.00 33.09 293 PRO A C 1
ATOM 2197 O O . PRO A 1 293 ? -3.956 35.182 2.656 1.00 33.09 293 PRO A O 1
ATOM 2200 N N . ALA A 1 294 ? -2.533 35.941 1.071 1.00 31.62 294 ALA A N 1
ATOM 2201 C CA . ALA A 1 294 ? -1.402 35.058 1.332 1.00 31.62 294 ALA A CA 1
ATOM 2202 C C . ALA A 1 294 ? -0.711 35.377 2.678 1.00 31.62 294 ALA A C 1
ATOM 2204 O O . ALA A 1 294 ? -0.589 36.555 3.034 1.00 31.62 294 ALA A O 1
ATOM 2205 N N . PRO A 1 295 ? -0.200 34.371 3.412 1.00 39.81 295 PRO A N 1
ATOM 2206 C CA . PRO A 1 295 ? 0.625 34.610 4.587 1.00 39.81 295 PRO A CA 1
ATOM 2207 C C . PRO A 1 295 ? 2.057 35.018 4.206 1.00 39.81 295 PRO A C 1
ATOM 2209 O O . PRO A 1 295 ? 2.681 34.465 3.301 1.00 39.81 295 PRO A O 1
ATOM 2212 N N . ARG A 1 296 ? 2.546 36.031 4.926 1.00 32.72 296 ARG A N 1
ATOM 2213 C CA . ARG A 1 296 ? 3.859 36.667 4.794 1.00 32.72 296 ARG A CA 1
ATOM 2214 C C . ARG A 1 296 ? 4.989 35.755 5.276 1.00 32.72 296 ARG A C 1
ATOM 2216 O O . ARG A 1 296 ? 4.888 35.121 6.321 1.00 32.72 296 ARG A O 1
ATOM 2223 N N . VAL A 1 297 ? 6.084 35.799 4.526 1.00 34.47 297 VAL A N 1
ATOM 2224 C CA . VAL A 1 297 ? 7.422 35.320 4.886 1.00 34.47 297 VAL A CA 1
ATOM 2225 C C . VAL A 1 297 ? 7.971 36.192 6.020 1.00 34.47 297 VAL A C 1
ATOM 2227 O O . VAL A 1 297 ? 7.984 37.416 5.889 1.00 34.47 297 VAL A O 1
ATOM 2230 N N . ALA A 1 298 ? 8.425 35.573 7.110 1.00 33.94 298 ALA A N 1
ATOM 2231 C CA . ALA A 1 298 ? 9.251 36.223 8.121 1.00 33.94 298 ALA A CA 1
ATOM 2232 C C . ALA A 1 298 ? 10.697 35.738 7.954 1.00 33.94 298 ALA A C 1
ATOM 2234 O O . ALA A 1 298 ? 11.005 34.560 8.126 1.00 33.94 298 ALA A O 1
ATOM 2235 N N . ASP A 1 299 ? 11.536 36.680 7.539 1.00 32.47 299 ASP A N 1
ATOM 2236 C CA . ASP A 1 299 ? 12.989 36.627 7.459 1.00 32.47 299 ASP A CA 1
ATOM 2237 C C . ASP A 1 299 ? 13.539 37.054 8.826 1.00 32.47 299 ASP A C 1
ATOM 2239 O O . ASP A 1 299 ? 13.187 38.125 9.321 1.00 32.47 299 ASP A O 1
ATOM 2243 N N . GLU A 1 300 ? 14.373 36.228 9.456 1.00 34.97 300 GLU A N 1
ATOM 2244 C CA . GLU A 1 300 ? 15.071 36.606 10.684 1.00 34.97 300 GLU A CA 1
ATOM 2245 C C . GLU A 1 300 ? 16.531 36.147 10.604 1.00 34.97 300 GLU A C 1
ATOM 2247 O O . GLU A 1 300 ? 16.919 35.034 10.963 1.00 34.97 300 GLU A O 1
ATOM 2252 N N . ARG A 1 301 ? 17.366 37.046 10.074 1.00 32.44 301 ARG A N 1
ATOM 2253 C CA . ARG A 1 301 ? 18.818 37.035 10.253 1.00 32.44 301 ARG A CA 1
ATOM 2254 C C . ARG A 1 301 ? 19.194 37.948 11.414 1.00 32.44 301 ARG A C 1
ATOM 2256 O O . ARG A 1 301 ? 18.785 39.101 11.422 1.00 32.44 301 ARG A O 1
ATOM 2263 N N . LEU A 1 302 ? 20.100 37.442 12.256 1.00 33.81 302 LEU A N 1
ATOM 2264 C CA . LEU A 1 302 ? 21.234 38.101 12.936 1.00 33.81 302 LEU A CA 1
ATOM 2265 C C . LEU A 1 302 ? 21.298 37.769 14.430 1.00 33.81 302 LEU A C 1
ATOM 2267 O O . LEU A 1 302 ? 20.560 38.328 15.232 1.00 33.81 302 LEU A O 1
ATOM 2271 N N . ARG A 1 303 ? 22.316 36.981 14.801 1.00 34.31 303 ARG A N 1
ATOM 2272 C CA . ARG A 1 303 ? 23.383 37.396 15.734 1.00 34.31 303 ARG A CA 1
ATOM 2273 C C . ARG A 1 303 ? 24.493 36.335 15.782 1.00 34.31 303 ARG A C 1
ATOM 2275 O O . ARG A 1 303 ? 24.272 35.202 16.190 1.00 34.31 303 ARG A O 1
ATOM 2282 N N . ARG A 1 304 ? 25.698 36.732 15.355 1.00 36.00 304 ARG A N 1
ATOM 2283 C CA . ARG A 1 304 ? 26.982 36.158 15.804 1.00 36.00 304 ARG A CA 1
ATOM 2284 C C . ARG A 1 304 ? 27.401 36.860 17.106 1.00 36.00 304 ARG A C 1
ATOM 2286 O O . ARG A 1 304 ? 26.927 37.967 17.364 1.00 36.00 304 ARG A O 1
ATOM 2293 N N . PRO A 1 305 ? 28.355 36.284 17.849 1.00 43.09 305 PRO A N 1
ATOM 2294 C CA . PRO A 1 305 ? 29.659 36.946 17.895 1.00 43.09 305 PRO A CA 1
ATOM 2295 C C . PRO A 1 305 ? 30.844 35.996 17.671 1.00 43.09 305 PRO A C 1
ATOM 2297 O O . PRO A 1 305 ? 30.733 34.775 17.757 1.00 43.09 305 PRO A O 1
ATOM 2300 N N . ALA A 1 306 ? 31.959 36.620 17.301 1.00 34.88 306 ALA A N 1
ATOM 2301 C CA . ALA A 1 306 ? 33.257 36.049 16.979 1.00 34.88 306 ALA A CA 1
ATOM 2302 C C . ALA A 1 306 ? 34.099 35.762 18.237 1.00 34.88 306 ALA A C 1
ATOM 2304 O O . ALA A 1 306 ? 33.885 36.392 19.267 1.00 34.88 306 ALA A O 1
ATOM 2305 N N . ASP A 1 307 ? 35.047 34.822 18.151 1.00 31.86 307 ASP A N 1
ATOM 2306 C CA . ASP A 1 307 ? 36.496 35.111 18.156 1.00 31.86 307 ASP A CA 1
ATOM 2307 C C . ASP A 1 307 ? 37.346 33.888 18.543 1.00 31.86 307 ASP A C 1
ATOM 2309 O O . ASP A 1 307 ? 37.148 33.283 19.594 1.00 31.86 307 ASP A O 1
ATOM 2313 N N . ARG A 1 308 ? 38.343 33.603 17.687 1.00 31.58 308 ARG A N 1
ATOM 2314 C CA . ARG A 1 308 ? 39.756 33.242 17.965 1.00 31.58 308 ARG A CA 1
ATOM 2315 C C . ARG A 1 308 ? 40.314 32.235 16.951 1.00 31.58 308 ARG A C 1
ATOM 2317 O O . ARG A 1 308 ? 40.039 31.043 16.994 1.00 31.58 308 ARG A O 1
ATOM 2324 N N . ALA A 1 309 ? 41.165 32.757 16.072 1.00 33.88 309 ALA A N 1
ATOM 2325 C CA . ALA A 1 309 ? 42.303 32.067 15.452 1.00 33.88 309 ALA A CA 1
ATOM 2326 C C . ALA A 1 309 ? 43.590 32.504 16.219 1.00 33.88 309 ALA A C 1
ATOM 2328 O O . ALA A 1 309 ? 43.439 33.288 17.163 1.00 33.88 309 ALA A O 1
ATOM 2329 N N . PRO A 1 310 ? 44.841 32.142 15.841 1.00 49.19 310 PRO A N 1
ATOM 2330 C CA . PRO A 1 310 ? 45.294 31.279 14.741 1.00 49.19 310 PRO A CA 1
ATOM 2331 C C . PRO A 1 310 ? 46.438 30.298 15.117 1.00 49.19 310 PRO A C 1
ATOM 2333 O O . PRO A 1 310 ? 47.025 30.365 16.193 1.00 49.19 310 PRO A O 1
ATOM 2336 N N . GLY A 1 311 ? 46.813 29.423 14.179 1.00 29.84 311 GLY A N 1
ATOM 2337 C CA . GLY A 1 311 ? 48.058 28.649 14.219 1.00 29.84 311 GLY A CA 1
ATOM 2338 C C . GLY A 1 311 ? 48.526 28.308 12.804 1.00 29.84 311 GLY A C 1
ATOM 2339 O O . GLY A 1 311 ? 47.826 27.616 12.072 1.00 29.84 311 GLY A O 1
ATOM 2340 N N . ALA A 1 312 ? 49.671 28.867 12.416 1.00 33.94 312 ALA A N 1
ATOM 2341 C CA . ALA A 1 312 ? 50.301 28.799 11.101 1.00 33.94 312 ALA A CA 1
ATOM 2342 C C . ALA A 1 312 ? 51.253 27.593 10.939 1.00 33.94 312 ALA A C 1
ATOM 2344 O O . ALA A 1 312 ? 51.710 27.029 11.929 1.00 33.94 312 ALA A O 1
ATOM 2345 N N . GLY A 1 313 ? 51.620 27.283 9.688 1.00 30.97 313 GLY A N 1
ATOM 2346 C CA . GLY A 1 313 ? 52.766 26.436 9.304 1.00 30.97 313 GLY A CA 1
ATOM 2347 C C . GLY A 1 313 ? 52.461 25.620 8.036 1.00 30.97 313 GLY A C 1
ATOM 2348 O O . GLY A 1 313 ? 51.711 24.661 8.111 1.00 30.97 313 GLY A O 1
ATOM 2349 N N . SER A 1 314 ? 52.778 26.061 6.812 1.00 30.52 314 SER A N 1
ATOM 2350 C CA . SER A 1 314 ? 54.096 26.221 6.158 1.00 30.52 314 SER A CA 1
ATOM 2351 C C . SER A 1 314 ? 54.726 24.914 5.626 1.00 30.52 314 SER A C 1
ATOM 2353 O O . SER A 1 314 ? 55.333 24.171 6.383 1.00 30.52 314 SER A O 1
ATOM 2355 N N . CYS A 1 315 ? 54.652 24.770 4.293 1.00 29.34 315 CYS A N 1
ATOM 2356 C CA . CYS A 1 315 ? 55.719 24.440 3.322 1.00 29.34 315 CYS A CA 1
ATOM 2357 C C . CYS A 1 315 ? 56.417 23.057 3.256 1.00 29.34 315 CYS A C 1
ATOM 2359 O O . CYS A 1 315 ? 57.046 22.613 4.206 1.00 29.34 315 CYS A O 1
ATOM 2361 N N . GLY A 1 316 ? 56.496 22.545 2.010 1.00 29.61 316 GLY A N 1
ATOM 2362 C CA . GLY A 1 316 ? 57.569 21.689 1.453 1.00 29.61 316 GLY A CA 1
ATOM 2363 C C . GLY A 1 316 ? 57.287 20.180 1.493 1.00 29.61 316 GLY A C 1
ATOM 2364 O O . GLY A 1 316 ? 56.785 19.686 2.486 1.00 29.61 316 GLY A O 1
ATOM 2365 N N . GLY A 1 317 ? 57.564 19.342 0.491 1.00 29.17 317 GLY A N 1
ATOM 2366 C CA . GLY A 1 317 ? 58.233 19.470 -0.802 1.00 29.17 317 GLY A CA 1
ATOM 2367 C C . GLY A 1 317 ? 58.560 18.055 -1.334 1.00 29.17 317 GLY A C 1
ATOM 2368 O O . GLY A 1 317 ? 58.830 17.159 -0.548 1.00 29.17 317 GLY A O 1
ATOM 2369 N N . SER A 1 318 ? 58.499 17.894 -2.659 1.00 32.09 318 SER A N 1
ATOM 2370 C CA . SER A 1 318 ? 59.224 16.964 -3.555 1.00 32.09 318 SER A CA 1
ATOM 2371 C C . SER A 1 318 ? 59.398 15.453 -3.269 1.00 32.09 318 SER A C 1
ATOM 2373 O O . SER A 1 318 ? 60.111 15.038 -2.370 1.00 32.09 318 SER A O 1
ATOM 2375 N N . ALA A 1 319 ? 58.846 14.668 -4.209 1.00 32.59 319 ALA A N 1
ATOM 2376 C CA . ALA A 1 319 ? 59.475 13.649 -5.077 1.00 32.59 319 ALA A CA 1
ATOM 2377 C C . ALA A 1 319 ? 60.527 12.648 -4.539 1.00 32.59 319 ALA A C 1
ATOM 2379 O O . ALA A 1 319 ? 61.589 13.041 -4.072 1.00 32.59 319 ALA A O 1
ATOM 2380 N N . GLY A 1 320 ? 60.323 11.359 -4.866 1.00 31.31 320 GLY A N 1
ATOM 2381 C CA . GLY A 1 320 ? 61.431 10.423 -5.117 1.00 31.31 320 GLY A CA 1
ATOM 2382 C C . GLY A 1 320 ? 61.175 8.938 -4.830 1.00 31.31 320 GLY A C 1
ATOM 2383 O O . GLY A 1 320 ? 61.465 8.496 -3.732 1.00 31.31 320 GLY A O 1
ATOM 2384 N N . GLY A 1 321 ? 60.735 8.191 -5.853 1.00 31.38 321 GLY A N 1
ATOM 2385 C CA . GLY A 1 321 ? 61.314 6.899 -6.289 1.00 31.38 321 GLY A CA 1
ATOM 2386 C C . GLY A 1 32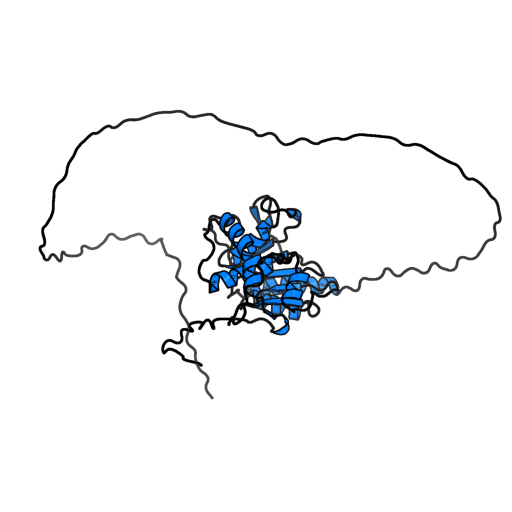1 ? 61.285 5.631 -5.403 1.00 31.38 321 GLY A C 1
ATOM 2387 O O . GLY A 1 321 ? 60.997 5.711 -4.219 1.00 31.38 321 GLY A O 1
ATOM 2388 N N . PRO A 1 322 ? 61.542 4.441 -5.996 1.00 55.66 322 PRO A N 1
ATOM 2389 C CA . PRO A 1 322 ? 60.934 3.169 -5.583 1.00 55.66 322 PRO A CA 1
ATOM 2390 C C . PRO A 1 322 ? 61.923 2.083 -5.086 1.00 55.66 322 PRO A C 1
ATOM 2392 O O . PRO A 1 322 ? 63.131 2.288 -5.046 1.00 55.66 322 PRO A O 1
ATOM 2395 N N . ASP A 1 323 ? 61.342 0.907 -4.808 1.00 36.19 323 ASP A N 1
ATOM 2396 C CA . ASP A 1 323 ? 61.917 -0.442 -4.647 1.00 36.19 323 ASP A CA 1
ATOM 2397 C C . ASP A 1 323 ? 62.520 -0.867 -3.295 1.00 36.19 323 ASP A C 1
ATOM 2399 O O . ASP A 1 323 ? 63.401 -0.236 -2.723 1.00 36.19 323 ASP A O 1
ATOM 2403 N N . GLY A 1 324 ? 62.067 -2.040 -2.825 1.00 33.44 324 GLY A N 1
ATOM 2404 C CA . GLY A 1 324 ? 62.674 -2.769 -1.710 1.00 33.44 324 GLY A CA 1
ATOM 2405 C C . GLY A 1 324 ? 61.792 -3.874 -1.119 1.00 33.44 324 GLY A C 1
ATOM 2406 O O . GLY A 1 324 ? 61.104 -3.661 -0.127 1.00 33.44 324 GLY A O 1
ATOM 2407 N N . ARG A 1 325 ? 61.835 -5.075 -1.713 1.00 36.97 325 ARG A N 1
ATOM 2408 C CA . ARG A 1 325 ? 61.445 -6.346 -1.065 1.00 36.97 325 ARG A CA 1
ATOM 2409 C C . ARG A 1 325 ? 62.411 -6.665 0.086 1.00 36.97 325 ARG A C 1
ATOM 2411 O O . ARG A 1 325 ? 63.609 -6.530 -0.133 1.00 36.97 325 ARG A O 1
ATOM 2418 N N . ALA A 1 326 ? 61.920 -7.216 1.201 1.00 35.38 326 ALA A N 1
ATOM 2419 C CA . ALA A 1 326 ? 62.468 -8.415 1.863 1.00 35.38 326 ALA A CA 1
ATOM 2420 C C . ALA A 1 326 ? 61.688 -8.780 3.142 1.00 35.38 326 ALA A C 1
ATOM 2422 O O . ALA A 1 326 ? 61.028 -7.949 3.758 1.00 35.38 326 ALA A O 1
ATOM 2423 N N . ASP A 1 327 ? 61.782 -10.065 3.464 1.00 34.66 327 ASP A N 1
ATOM 2424 C CA . ASP A 1 327 ? 61.033 -10.880 4.413 1.00 34.66 327 ASP A CA 1
ATOM 2425 C C . ASP A 1 327 ? 61.263 -10.633 5.919 1.00 34.66 327 ASP A C 1
ATOM 2427 O O . ASP A 1 327 ? 62.239 -10.027 6.350 1.00 34.66 327 ASP A O 1
ATOM 2431 N N . ALA A 1 328 ? 60.401 -11.326 6.677 1.00 34.56 328 ALA A N 1
ATOM 2432 C CA . ALA A 1 328 ? 60.700 -12.109 7.884 1.00 34.56 328 ALA A CA 1
ATOM 2433 C C . ALA A 1 328 ? 60.321 -11.528 9.261 1.00 34.56 328 ALA A C 1
ATOM 2435 O O . ALA A 1 328 ? 60.913 -10.588 9.770 1.00 34.56 328 ALA A O 1
ATOM 2436 N N . GLY A 1 329 ? 59.402 -12.257 9.911 1.00 31.69 329 GLY A N 1
ATOM 2437 C CA . GLY A 1 329 ? 59.641 -12.858 11.228 1.00 31.69 329 GLY A CA 1
ATOM 2438 C C . GLY A 1 329 ? 59.555 -11.951 12.457 1.00 31.69 329 GLY A C 1
ATOM 2439 O O . GLY A 1 329 ? 60.483 -11.221 12.773 1.00 31.69 329 GLY A O 1
ATOM 2440 N N . GLY A 1 330 ? 58.494 -12.113 13.252 1.00 34.44 330 GLY A N 1
ATOM 2441 C CA . GLY A 1 330 ? 58.440 -11.526 14.592 1.00 34.44 330 GLY A CA 1
ATOM 2442 C C . GLY A 1 330 ? 57.158 -11.849 15.347 1.00 34.44 330 GLY A C 1
ATOM 2443 O O . GLY A 1 330 ? 56.274 -11.006 15.464 1.00 34.44 330 GLY A O 1
ATOM 2444 N N . ALA A 1 331 ? 57.047 -13.074 15.863 1.00 39.03 331 ALA A N 1
ATOM 2445 C CA . ALA A 1 331 ? 56.053 -13.421 16.873 1.00 39.03 331 ALA A CA 1
ATOM 2446 C C . ALA A 1 331 ? 56.468 -12.800 18.220 1.00 39.03 331 ALA A C 1
ATOM 2448 O O . ALA A 1 331 ? 57.440 -13.236 18.831 1.00 39.03 331 ALA A O 1
ATOM 2449 N N . GLY A 1 332 ? 55.740 -11.773 18.663 1.00 40.47 332 GLY A N 1
ATOM 2450 C CA . GLY A 1 332 ? 55.865 -11.167 19.992 1.00 40.47 332 GLY A CA 1
ATOM 2451 C C . GLY A 1 332 ? 54.737 -11.620 20.934 1.00 40.47 332 GLY A C 1
ATOM 2452 O O . GLY A 1 332 ? 53.623 -11.877 20.468 1.00 40.47 332 GLY A O 1
ATOM 2453 N N . PRO A 1 333 ? 54.996 -11.748 22.249 1.00 48.25 333 PRO A N 1
ATOM 2454 C CA . PRO A 1 333 ? 54.075 -12.364 23.200 1.00 48.25 333 PRO A CA 1
ATOM 2455 C C . PRO A 1 333 ? 52.887 -11.456 23.553 1.00 48.25 333 PRO A C 1
ATOM 2457 O O . PRO A 1 333 ? 53.011 -10.239 23.680 1.00 48.25 333 PRO A O 1
ATOM 2460 N N . ARG A 1 334 ? 51.722 -12.085 23.747 1.00 38.12 334 ARG A N 1
ATOM 2461 C CA . ARG A 1 334 ? 50.484 -11.455 24.226 1.00 38.12 334 ARG A CA 1
ATOM 2462 C C . ARG A 1 334 ? 50.608 -11.092 25.710 1.00 38.12 334 ARG A C 1
ATOM 2464 O O . ARG A 1 334 ? 50.834 -11.975 26.532 1.00 38.12 334 ARG A O 1
ATOM 2471 N N . LEU A 1 335 ? 50.381 -9.823 26.043 1.00 47.72 335 LEU A N 1
ATOM 2472 C CA . LEU A 1 335 ? 50.122 -9.358 27.409 1.00 47.72 335 LEU A CA 1
ATOM 2473 C C . LEU A 1 335 ? 48.607 -9.398 27.708 1.00 47.72 335 LEU A C 1
ATOM 2475 O O . LEU A 1 335 ? 47.814 -9.130 26.799 1.00 47.72 335 LEU A O 1
ATOM 2479 N N . PRO A 1 336 ? 48.177 -9.724 28.942 1.00 48.03 336 PRO A N 1
ATOM 2480 C CA . PRO A 1 336 ? 46.766 -9.759 29.311 1.00 48.03 336 PRO A CA 1
ATOM 2481 C C . PRO A 1 336 ? 46.256 -8.421 29.879 1.00 48.03 336 PRO A C 1
ATOM 2483 O O . PRO A 1 336 ? 46.889 -7.847 30.756 1.00 48.03 336 PRO A O 1
ATOM 2486 N N . GLY A 1 337 ? 45.047 -8.029 29.447 1.00 39.03 337 GLY A N 1
ATOM 2487 C CA . GLY A 1 337 ? 44.046 -7.252 30.208 1.00 39.03 337 GLY A CA 1
ATOM 2488 C C . GLY A 1 337 ? 44.294 -5.750 30.415 1.00 39.03 337 GLY A C 1
ATOM 2489 O O . GLY A 1 337 ? 45.402 -5.330 30.721 1.00 39.03 337 GLY A O 1
ATOM 2490 N N . PRO A 1 338 ? 43.230 -4.930 30.338 1.00 47.38 338 PRO A N 1
ATOM 2491 C CA . PRO A 1 338 ? 42.475 -4.695 31.574 1.00 47.38 338 PRO A CA 1
ATOM 2492 C C . PRO A 1 338 ? 40.994 -5.089 31.484 1.00 47.38 338 PRO A C 1
ATOM 2494 O O . PRO A 1 338 ? 40.376 -5.079 30.421 1.00 47.38 338 PRO A O 1
ATOM 2497 N N . ALA A 1 339 ? 40.442 -5.463 32.639 1.00 40.62 339 ALA A N 1
ATOM 2498 C CA . ALA A 1 339 ? 39.052 -5.849 32.831 1.00 40.62 339 ALA A CA 1
ATOM 2499 C C . ALA A 1 339 ? 38.104 -4.658 32.607 1.00 40.62 339 ALA A C 1
ATOM 2501 O O . ALA A 1 339 ? 38.290 -3.594 33.194 1.00 40.62 339 ALA A O 1
ATOM 2502 N N . LEU A 1 340 ? 37.074 -4.859 31.782 1.00 46.66 340 LEU A N 1
ATOM 2503 C CA . LEU A 1 340 ? 35.949 -3.938 31.641 1.00 46.66 340 LEU A CA 1
ATOM 2504 C C . LEU A 1 340 ? 34.790 -4.368 32.552 1.00 46.66 340 LEU A C 1
ATOM 2506 O O . LEU A 1 340 ? 34.550 -5.557 32.767 1.00 46.66 340 LEU A O 1
ATOM 2510 N N . SER A 1 341 ? 34.117 -3.354 33.092 1.00 40.34 341 SER A N 1
ATOM 2511 C CA . SER A 1 341 ? 33.022 -3.398 34.067 1.00 40.34 341 SER A CA 1
ATOM 2512 C C . SER A 1 341 ? 31.768 -4.124 33.536 1.00 40.34 341 SER A C 1
ATOM 2514 O O . SER A 1 341 ? 31.500 -4.065 32.333 1.00 40.34 341 SER A O 1
ATOM 2516 N N . PRO A 1 342 ? 30.965 -4.791 34.388 1.00 43.59 342 PRO A N 1
ATOM 2517 C CA . PRO A 1 342 ? 29.815 -5.570 33.952 1.00 43.59 342 PRO A CA 1
ATOM 2518 C C . PRO A 1 342 ? 28.562 -4.691 33.845 1.00 43.59 342 PRO A C 1
ATOM 2520 O O . PRO A 1 342 ? 27.713 -4.756 34.724 1.00 43.59 342 PRO A O 1
ATOM 2523 N N . ASP A 1 343 ? 28.419 -3.889 32.783 1.00 46.47 343 ASP A N 1
ATOM 2524 C CA . ASP A 1 343 ? 27.108 -3.275 32.491 1.00 46.47 343 ASP A CA 1
ATOM 2525 C C . ASP A 1 343 ? 26.837 -2.913 31.020 1.00 46.47 343 ASP A C 1
ATOM 2527 O O . ASP A 1 343 ? 26.160 -1.942 30.701 1.00 46.47 343 ASP A O 1
ATOM 2531 N N . GLU A 1 344 ? 27.313 -3.736 30.084 1.00 38.53 344 GLU A N 1
ATOM 2532 C CA . GLU A 1 344 ? 26.896 -3.649 28.679 1.00 38.53 344 GLU A CA 1
ATOM 2533 C C . GLU A 1 344 ? 26.617 -5.052 28.127 1.00 38.53 344 GLU A C 1
ATOM 2535 O O . GLU A 1 344 ? 27.511 -5.772 27.681 1.00 38.53 344 GLU A O 1
ATOM 2540 N N . ARG A 1 345 ? 25.347 -5.481 28.161 1.00 37.78 345 ARG A N 1
ATOM 2541 C CA . ARG A 1 345 ? 24.905 -6.673 27.419 1.00 37.78 345 ARG A CA 1
ATOM 2542 C C . ARG A 1 345 ? 24.363 -6.264 26.046 1.00 37.78 345 ARG A C 1
ATOM 2544 O O . ARG A 1 345 ? 23.353 -5.562 25.985 1.00 37.78 345 ARG A O 1
ATOM 2551 N N . PRO A 1 346 ? 24.939 -6.760 24.939 1.00 40.06 346 PRO A N 1
ATOM 2552 C CA . PRO A 1 346 ? 24.384 -6.555 23.611 1.00 40.06 346 PRO A CA 1
ATOM 2553 C C . PRO A 1 346 ? 23.175 -7.468 23.360 1.00 40.06 346 PRO A C 1
ATOM 2555 O O . PRO A 1 346 ? 23.136 -8.641 23.746 1.00 40.06 346 PRO A O 1
ATOM 2558 N N . ARG A 1 347 ? 22.180 -6.899 22.669 1.00 41.28 347 ARG A N 1
ATOM 2559 C CA . ARG A 1 347 ? 20.959 -7.563 22.198 1.00 41.28 347 ARG A CA 1
ATOM 2560 C C . ARG A 1 347 ? 21.308 -8.764 21.314 1.00 41.28 347 ARG A C 1
ATOM 2562 O O . ARG A 1 347 ? 22.076 -8.660 20.359 1.00 41.28 347 ARG A O 1
ATOM 2569 N N . ARG A 1 348 ? 20.726 -9.916 21.653 1.00 39.62 348 ARG A N 1
ATOM 2570 C CA . ARG A 1 348 ? 20.944 -11.196 20.975 1.00 39.62 348 ARG A CA 1
ATOM 2571 C C . ARG A 1 348 ? 20.353 -11.199 19.564 1.00 39.62 348 ARG A C 1
ATOM 2573 O O . ARG A 1 348 ? 19.200 -10.849 19.337 1.00 39.62 348 ARG A O 1
ATOM 2580 N N . ARG A 1 349 ? 21.188 -11.679 18.648 1.00 32.91 349 ARG A N 1
ATOM 2581 C CA . ARG A 1 349 ? 20.917 -12.066 17.264 1.00 32.91 349 ARG A CA 1
ATOM 2582 C C . ARG A 1 349 ? 20.009 -13.302 17.268 1.00 32.91 349 ARG A C 1
ATOM 2584 O O . ARG A 1 349 ? 20.438 -14.361 17.720 1.00 32.91 349 ARG A O 1
ATOM 2591 N N . TRP A 1 350 ? 18.774 -13.184 16.785 1.00 33.50 350 TRP A N 1
ATOM 2592 C CA . TRP A 1 350 ? 17.901 -14.342 16.585 1.00 33.50 350 TRP A CA 1
ATOM 2593 C C . TRP A 1 350 ? 18.197 -14.986 15.236 1.00 33.50 350 TRP A C 1
ATOM 2595 O O . TRP A 1 350 ? 18.053 -14.374 14.181 1.00 33.50 350 TRP A O 1
ATOM 2605 N N . GLY A 1 351 ? 18.641 -16.236 15.291 1.00 32.97 351 GLY A N 1
ATOM 2606 C CA . GLY A 1 351 ? 18.786 -17.094 14.132 1.00 32.97 351 GLY A CA 1
ATOM 2607 C C . GLY A 1 351 ? 19.312 -18.462 14.534 1.00 32.97 351 GLY A C 1
ATOM 2608 O O . GLY A 1 351 ? 20.523 -18.635 14.617 1.00 32.97 351 GLY A O 1
ATOM 2609 N N . ARG A 1 352 ? 18.416 -19.434 14.729 1.00 32.81 352 ARG A N 1
ATOM 2610 C CA . ARG A 1 352 ? 18.488 -20.743 14.062 1.00 32.81 352 ARG A CA 1
ATOM 2611 C C . ARG A 1 352 ? 17.289 -21.630 14.394 1.00 32.81 352 ARG A C 1
ATOM 2613 O O . ARG A 1 352 ? 16.782 -21.640 15.506 1.00 32.81 352 ARG A O 1
ATOM 2620 N N . LYS A 1 353 ? 16.921 -22.355 13.339 1.00 36.16 353 LYS A N 1
ATOM 2621 C CA . LYS A 1 353 ? 16.034 -23.509 13.207 1.00 36.16 353 LYS A CA 1
ATOM 2622 C C . LYS A 1 353 ? 16.079 -24.453 14.413 1.00 36.16 353 LYS A C 1
ATOM 2624 O O . LYS A 1 353 ? 17.165 -24.877 14.800 1.00 36.16 353 LYS A O 1
ATOM 2629 N N . SER A 1 354 ? 14.907 -24.838 14.901 1.00 35.78 354 SER A N 1
ATOM 2630 C CA . SER A 1 354 ? 14.695 -26.048 15.693 1.00 35.78 354 SER A CA 1
ATOM 2631 C C . SER A 1 354 ? 14.234 -27.182 14.776 1.00 35.78 354 SER A C 1
ATOM 2633 O O . SER A 1 354 ? 13.368 -27.007 13.916 1.00 35.78 354 SER A O 1
ATOM 2635 N N . GLU A 1 355 ? 14.897 -28.322 14.944 1.00 35.28 355 GLU A N 1
ATOM 2636 C CA . GLU A 1 355 ? 14.602 -29.608 14.326 1.00 35.28 355 GLU A CA 1
ATOM 2637 C C . GLU A 1 355 ? 13.345 -30.250 14.918 1.00 35.28 355 GLU A C 1
ATOM 2639 O O . GLU A 1 355 ? 12.920 -29.954 16.035 1.00 35.28 355 GLU A O 1
ATOM 2644 N N . ALA A 1 356 ? 12.771 -31.137 14.110 1.00 37.62 356 ALA A N 1
ATOM 2645 C CA . ALA A 1 356 ? 11.617 -31.963 14.400 1.00 37.62 356 ALA A CA 1
ATOM 2646 C C . ALA A 1 356 ? 11.906 -33.028 15.468 1.00 37.62 356 ALA A C 1
ATOM 2648 O O . ALA A 1 356 ? 12.984 -33.620 15.496 1.00 37.62 356 ALA A O 1
ATOM 2649 N N . ALA A 1 357 ? 10.883 -33.341 16.263 1.00 38.25 357 ALA A N 1
ATOM 2650 C CA . ALA A 1 357 ? 10.814 -34.554 17.060 1.00 38.25 357 ALA A CA 1
ATOM 2651 C C . ALA A 1 357 ? 9.523 -35.326 16.749 1.00 38.25 357 ALA A C 1
ATOM 2653 O O . ALA A 1 357 ? 8.424 -34.783 16.823 1.00 38.25 357 ALA A O 1
ATOM 2654 N N . SER A 1 358 ? 9.741 -36.606 16.441 1.00 34.91 358 SER A N 1
ATOM 2655 C CA . SER A 1 358 ? 8.924 -37.789 16.729 1.00 34.91 358 SER A CA 1
ATOM 2656 C C . SER A 1 358 ? 7.479 -37.870 16.236 1.00 34.91 358 SER A C 1
ATOM 2658 O O . SER A 1 358 ? 6.583 -37.170 16.701 1.00 34.91 358 SER A O 1
ATOM 2660 N N . THR A 1 359 ? 7.225 -38.919 15.458 1.00 42.22 359 THR A N 1
ATOM 2661 C CA . THR A 1 359 ? 5.968 -39.663 15.542 1.00 42.22 359 THR A CA 1
ATOM 2662 C C . THR A 1 359 ? 6.302 -41.149 15.559 1.00 42.22 359 THR A C 1
ATOM 2664 O O . THR A 1 359 ? 6.947 -41.664 14.651 1.00 42.22 359 THR A O 1
ATOM 2667 N N . THR A 1 360 ? 5.926 -41.794 16.655 1.00 41.34 360 THR A N 1
ATOM 2668 C CA . THR A 1 360 ? 5.717 -43.233 16.796 1.00 41.34 360 THR A CA 1
ATOM 2669 C C . THR A 1 360 ? 4.462 -43.642 16.025 1.00 41.34 360 THR A C 1
ATOM 2671 O O . THR A 1 360 ? 3.475 -42.904 16.023 1.00 41.34 360 THR A O 1
ATOM 2674 N N . GLY A 1 361 ? 4.510 -44.823 15.409 1.00 43.62 361 GLY A N 1
ATOM 2675 C CA . GLY A 1 361 ? 3.439 -45.458 14.641 1.00 43.62 361 GLY A CA 1
ATOM 2676 C C . GLY A 1 361 ? 4.011 -46.593 13.817 1.00 43.62 361 GLY A C 1
ATOM 2677 O O . GLY A 1 361 ? 4.485 -46.286 12.704 1.00 43.62 361 GLY A O 1
#

Nearest PDB structures (foldseek):
  2fek-assembly1_A  TM=3.526E-01  e=7.284E-01  Escherichia coli K-12
  7kek-assembly1_B  TM=4.171E-01  e=3.341E+00  Tetrahymena thermophila

pLDDT: mean 72.88, std 27.31, range [26.36, 98.69]

Radius of gyration: 32.56 Å; Cα contacts (8 Å, |Δi|>4): 455; chains: 1; bounding box: 130×88×65 Å

Mean predicted aligned error: 16.44 Å

Foldseek 3Di:
DDDDDPPNDDDPPPDPPPPPPDPPPDDQDDADQVQCVVLVHDDFDPPLAEEEEAQQAADFRQLLLVLCVVQRVVGYYAREYDPPDDGHHHDPNRYGHGDPVNLCVQQVVLLCLLCVQQVHDRDDPVVLNSVNSSLLSQQPHFLAEEEEEAFQPPRPHLVRGDDSNSSSLSSNLCCEPPNHDHDQVSYHYWYQHQVVRWIWGQRSVVSHTDTDPAQDADGGHGHYYTYYDNDRDPSSSVNSNVNSNNVNVVVPDDPPPPPPPDPDDDDDDDDDDDDDDDDDYDDDDDDDDDDDDDDDDDDDDDDDDDDDDDDDDDDDDDDDDDDDDDDDDDDDDDDDDDDDDPDDDDDDDDDDDDDDDDDDD

Organism: NCBI:txid311494

Solvent-accessible surface area (backbone atoms only — not comparable to full-atom values): 23215 Å² total; per-residue (Å²): 139,92,83,84,65,98,78,80,70,83,76,83,76,78,69,86,70,85,69,73,77,72,72,95,75,70,78,78,71,90,48,66,63,52,47,26,54,76,47,72,39,81,69,79,75,91,69,65,32,35,31,40,30,25,55,18,30,51,30,33,24,25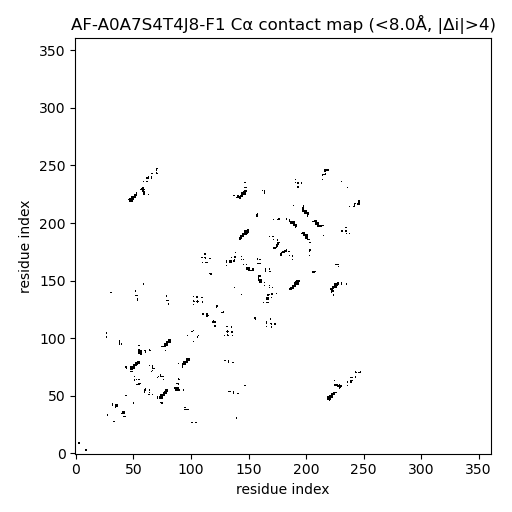,47,47,48,52,32,37,59,73,44,34,69,83,33,47,57,42,16,44,33,62,76,91,64,82,68,74,59,35,71,74,92,26,59,35,54,49,57,66,68,59,38,48,68,61,17,48,64,46,46,53,55,27,16,62,65,56,72,47,78,65,71,77,53,65,71,62,33,51,54,51,23,46,36,35,62,27,28,74,67,32,62,30,38,42,36,41,35,44,72,30,90,83,50,93,25,73,82,27,50,37,78,76,49,33,54,28,54,38,40,39,54,43,42,17,22,81,73,30,86,42,59,40,91,64,54,44,44,35,35,37,29,60,87,80,74,40,36,26,39,53,37,53,80,80,51,39,76,43,81,45,99,54,75,72,86,61,63,84,35,40,36,26,17,42,42,43,34,61,77,61,55,71,70,53,49,50,51,51,40,51,38,41,44,58,43,42,65,65,68,68,54,78,78,76,69,77,76,78,74,74,78,74,89,78,77,85,83,90,84,83,87,84,86,89,82,91,80,82,88,81,85,87,83,86,87,80,89,78,89,80,83,84,86,81,86,84,86,86,88,88,83,85,86,89,92,84,84,88,86,88,85,83,85,88,80,85,91,81,89,86,90,81,90,84,86,81,89,80,93,73,86,87,82,84,83,82,88,78,77,97,83,80,83,80,86,80,85,88,82,80,89,83,82,89,80,89,82,89,132

Secondary structure (DSSP, 8-state):
-----TT----------------TTSPPP-SHHHHHHHTTPPPPPSSS--EEEE---TTHHHHHHHHHHHH-TTSEEEEEEETT-S---S-GGGEEEE-HHHHHHHHHHHHHHHHHHHT-PPP-SHHHHHHHHHHHHHHHS-SEEEEEE-B-TT-SSTT-B-SSHHHHHHHHHTTBTTTSSB-GGG--EEEEETTTTEEEEEETTTTEEEE-SSPPP--TT-EEEEEE-SS--HHHHHHHHHHHHHHHHHHSS--------PPP-PPP------------------------PPPPP----------------------------------PPPPP--PPPS--PPPP-----PPP-----